Protein AF-X1GFX8-F1 (afdb_monomer)

Secondary structure (DSSP, 8-state):
-HHHHHHHHHHHHHHHHHHHHHHHHHHHHHHHHHHHHHHHHHHHHHHHHHHHHHHHHHHHHHHHHHHHHHHHHHHHHHHHHHHHHHHHHHHHHHHHHHHHHHHHHHHHHHHHHHHHHHHHHHHTT-HHHHHHHHHHHHHSEEEHHHHHHHHTS-HHHHHHHHHHHHHHTSEEEETTEEEE-SPP---------

Sequence (193 aa):
KISLLESTLEEKRKEGDAFTAQFHKLELTIKDTEADKAAAEKEARDRLLELDGLQDRIAEVKSLDDKIHSLGKELKVTKEEIIILEQQKQGFEKATHLMENERDEALEQRDLSDERTKRYIQVLGMENSTKVLLLIDEVGSISFKELGKTLGVPAGQATRWARDLEKVGVLKIKGDNVSSTLKETKVKESKET

InterPro domains:
  IPR036388 Winged helix-like DNA-binding domain superfamily [G3DSA:1.10.10.10] (89-178)
  IPR036390 Winged helix DNA-binding domain superfamily [SSF46785] (116-175)

Structure (mmCIF, N/CA/C/O backbone):
data_AF-X1GFX8-F1
#
_entry.id   AF-X1GFX8-F1
#
loop_
_atom_site.group_PDB
_atom_site.id
_atom_site.type_symbol
_atom_site.label_atom_id
_atom_site.label_alt_id
_atom_site.label_comp_id
_atom_site.label_asym_id
_atom_site.label_entity_id
_atom_site.label_seq_id
_atom_site.pdbx_PDB_ins_code
_atom_site.Cartn_x
_atom_site.Cartn_y
_atom_site.Cartn_z
_atom_site.occupancy
_atom_site.B_iso_or_equiv
_atom_site.auth_seq_id
_atom_si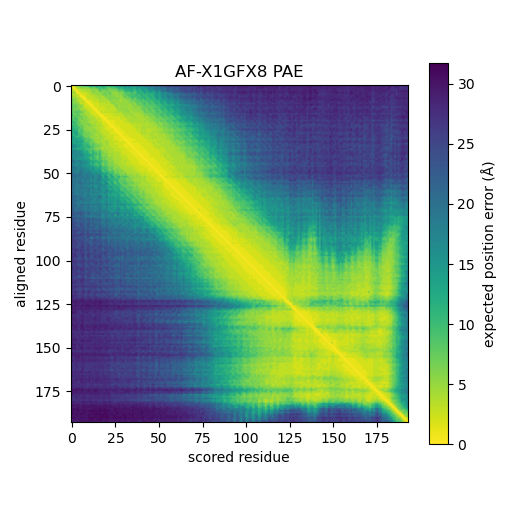te.auth_comp_id
_atom_site.auth_asym_id
_atom_site.auth_atom_id
_atom_site.pdbx_PDB_model_num
ATOM 1 N N . LYS A 1 1 ? -60.829 -7.707 114.323 1.00 57.34 1 LYS A N 1
ATOM 2 C CA . LYS A 1 1 ? -60.490 -8.845 113.426 1.00 57.34 1 LYS A CA 1
ATOM 3 C C . LYS A 1 1 ? -61.096 -8.683 112.031 1.00 57.34 1 LYS A C 1
ATOM 5 O O . LYS A 1 1 ? -60.371 -8.930 111.087 1.00 57.34 1 LYS A O 1
ATOM 10 N N . ILE A 1 2 ? -62.346 -8.224 111.893 1.00 65.50 2 ILE A N 1
ATOM 11 C CA . ILE A 1 2 ? -63.001 -8.004 110.585 1.00 65.50 2 ILE A CA 1
ATOM 12 C C . ILE A 1 2 ? -62.347 -6.858 109.781 1.00 65.50 2 ILE A C 1
ATOM 14 O O . ILE A 1 2 ? -62.002 -7.063 108.628 1.00 65.50 2 ILE A O 1
ATOM 18 N N . SER A 1 3 ? -62.015 -5.726 110.414 1.00 65.06 3 SER A N 1
ATOM 19 C CA . SER A 1 3 ? -61.376 -4.581 109.729 1.00 65.06 3 SER A CA 1
ATOM 20 C C . SER A 1 3 ? -59.982 -4.861 109.137 1.00 65.06 3 SER A C 1
ATOM 22 O O . SER A 1 3 ? -59.611 -4.280 108.127 1.00 65.06 3 SER A O 1
ATOM 24 N N . LEU A 1 4 ? -59.209 -5.768 109.746 1.00 70.06 4 LEU A N 1
ATOM 25 C CA . LEU A 1 4 ? -57.896 -6.215 109.246 1.00 70.06 4 LEU A CA 1
ATOM 26 C C . LEU A 1 4 ? -58.025 -7.154 108.036 1.00 70.06 4 LEU A C 1
ATOM 28 O O . LEU A 1 4 ? -57.145 -7.196 107.181 1.00 70.06 4 LEU A O 1
ATOM 32 N N . LEU A 1 5 ? -59.114 -7.923 107.971 1.00 71.06 5 LEU A N 1
ATOM 33 C CA . LEU A 1 5 ? -59.442 -8.771 106.823 1.00 71.06 5 LEU A CA 1
ATOM 34 C C . LEU A 1 5 ? -59.950 -7.932 105.645 1.00 71.06 5 LEU A C 1
ATOM 36 O O . LEU A 1 5 ? -59.616 -8.224 104.505 1.00 71.06 5 LEU A O 1
ATOM 40 N N . GLU A 1 6 ? -60.706 -6.868 105.914 1.00 72.19 6 GLU A N 1
ATOM 41 C CA . GLU A 1 6 ? -61.150 -5.914 104.891 1.00 72.19 6 GLU A CA 1
ATOM 42 C C . GLU A 1 6 ? -59.983 -5.098 104.324 1.00 72.19 6 GLU A C 1
ATOM 44 O O . GLU A 1 6 ? -59.874 -4.983 103.105 1.00 72.19 6 GLU A O 1
ATOM 49 N N . SER A 1 7 ? -59.053 -4.628 105.165 1.00 75.81 7 SER A N 1
ATOM 50 C CA . SER A 1 7 ? -57.871 -3.896 104.685 1.00 75.81 7 SER A CA 1
ATOM 51 C C . SER A 1 7 ? -56.945 -4.774 103.839 1.00 75.81 7 SER A C 1
ATOM 53 O O . SER A 1 7 ? -56.455 -4.336 102.803 1.00 75.81 7 SER A O 1
ATOM 55 N N . THR A 1 8 ? -56.740 -6.034 104.236 1.00 76.69 8 THR A N 1
ATOM 56 C CA . THR A 1 8 ? -55.925 -6.990 103.464 1.00 76.69 8 THR A CA 1
ATOM 57 C C . THR A 1 8 ? -56.615 -7.433 102.172 1.00 76.69 8 THR A C 1
ATOM 59 O O . THR A 1 8 ? -55.940 -7.653 101.167 1.00 76.69 8 THR A O 1
ATOM 62 N N . LEU A 1 9 ? -57.951 -7.511 102.146 1.00 76.56 9 LEU A N 1
ATOM 63 C CA . LEU A 1 9 ? -58.724 -7.719 100.915 1.00 76.56 9 LEU A CA 1
ATOM 64 C C . LEU A 1 9 ? -58.651 -6.514 99.967 1.00 76.56 9 LEU A C 1
ATOM 66 O O . LEU A 1 9 ? -58.531 -6.705 98.757 1.00 76.56 9 LEU A O 1
ATOM 70 N N . GLU A 1 10 ? -58.704 -5.287 100.486 1.00 79.00 10 GLU A N 1
ATOM 71 C CA . GLU A 1 10 ? -58.536 -4.072 99.683 1.00 79.00 10 GLU A CA 1
ATOM 72 C C . GLU A 1 10 ? -57.114 -3.921 99.138 1.00 79.00 10 GLU A C 1
ATOM 74 O O . GLU A 1 10 ? -56.952 -3.561 97.974 1.00 79.00 10 GLU A O 1
ATOM 79 N N . GLU A 1 11 ? -56.083 -4.235 99.925 1.00 79.38 11 GLU A N 1
ATOM 80 C CA . GLU A 1 11 ? -54.695 -4.266 99.447 1.00 79.38 11 GLU A CA 1
ATOM 81 C C . GLU A 1 11 ? -54.507 -5.315 98.352 1.00 79.38 11 GLU A C 1
ATOM 83 O O . GLU A 1 11 ? -53.966 -5.000 97.296 1.00 79.38 11 GLU A O 1
ATOM 88 N N . LYS A 1 12 ? -55.042 -6.529 98.533 1.00 80.00 12 LYS A N 1
ATOM 89 C CA . LYS A 1 12 ? -55.001 -7.582 97.506 1.00 80.00 12 LYS A CA 1
ATOM 90 C C . LYS A 1 12 ? -55.736 -7.195 96.225 1.00 80.00 12 LYS A C 1
ATOM 92 O O . LYS A 1 12 ? -55.281 -7.547 95.138 1.00 80.00 12 LYS A O 1
ATOM 97 N N . ARG A 1 13 ? -56.854 -6.467 96.330 1.00 79.06 13 ARG A N 1
ATOM 98 C CA . ARG A 1 13 ? -57.561 -5.919 95.161 1.00 79.06 13 ARG A CA 1
ATOM 99 C C . ARG A 1 13 ? -56.730 -4.859 94.445 1.00 79.06 13 ARG A C 1
ATOM 101 O O . ARG A 1 13 ? -56.558 -4.969 93.240 1.00 79.06 13 ARG A O 1
ATOM 108 N N . LYS A 1 14 ? -56.139 -3.908 95.174 1.00 83.75 14 LYS A N 1
ATOM 109 C CA . LYS A 1 14 ? -55.252 -2.884 94.593 1.00 83.75 14 LYS A CA 1
ATOM 110 C C . LYS A 1 14 ? -53.997 -3.490 93.958 1.00 83.75 14 LYS A C 1
ATOM 112 O O . LYS A 1 14 ? -53.581 -3.031 92.900 1.00 83.75 14 LYS A O 1
ATOM 117 N N . GLU A 1 15 ? -53.417 -4.528 94.564 1.00 81.81 15 GLU A N 1
ATOM 118 C CA . GLU A 1 15 ? -52.325 -5.312 93.970 1.00 81.81 15 GLU A CA 1
ATOM 119 C C . GLU A 1 15 ? -52.779 -5.987 92.668 1.00 81.81 15 GLU A C 1
ATOM 121 O O . GLU A 1 15 ? -52.091 -5.881 91.656 1.00 81.81 15 GLU A O 1
ATOM 126 N N . GLY A 1 16 ? -53.947 -6.639 92.663 1.00 80.19 16 GLY A N 1
ATOM 127 C CA . GLY A 1 16 ? -54.518 -7.277 91.472 1.00 80.19 16 GLY A CA 1
ATOM 128 C C . GLY A 1 16 ? 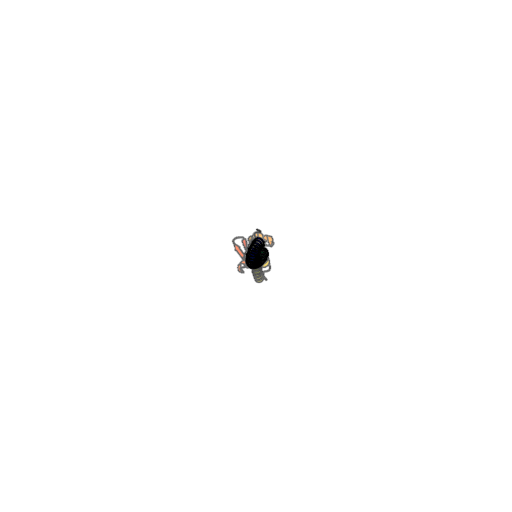-54.805 -6.294 90.333 1.00 80.19 16 GLY A C 1
ATOM 129 O O . GLY A 1 16 ? -54.456 -6.567 89.185 1.00 80.19 16 GLY A O 1
ATOM 130 N N . ASP A 1 17 ? -55.368 -5.128 90.651 1.00 81.38 17 ASP A N 1
ATOM 131 C CA . ASP A 1 17 ? -55.634 -4.050 89.691 1.00 81.38 17 ASP A CA 1
ATOM 132 C C . ASP A 1 17 ? -54.329 -3.430 89.152 1.00 81.38 17 ASP A C 1
ATOM 134 O O . ASP A 1 17 ? -54.224 -3.088 87.974 1.00 81.38 17 ASP A O 1
ATOM 138 N N . ALA A 1 18 ? -53.285 -3.334 89.983 1.00 84.25 18 ALA A N 1
ATOM 139 C CA . ALA A 1 18 ? -51.962 -2.895 89.542 1.00 84.25 18 ALA A CA 1
ATOM 140 C C . ALA A 1 18 ? -51.284 -3.930 88.628 1.00 84.25 18 ALA A C 1
ATOM 142 O O . ALA A 1 18 ? -50.662 -3.553 87.633 1.00 84.25 18 ALA A O 1
ATOM 143 N N . PHE A 1 19 ? -51.425 -5.227 88.926 1.00 83.81 19 PHE A N 1
ATOM 144 C CA . PHE A 1 19 ? -50.903 -6.304 88.084 1.00 83.81 19 PHE A CA 1
ATOM 145 C C . PHE A 1 19 ? -51.606 -6.370 86.728 1.00 83.81 19 PHE A C 1
ATOM 147 O O . PHE A 1 19 ? -50.930 -6.503 85.711 1.00 83.81 19 PHE A O 1
ATOM 154 N N . THR A 1 20 ? -52.932 -6.230 86.679 1.00 86.00 20 THR A N 1
ATOM 155 C CA . THR A 1 20 ? -53.672 -6.202 85.406 1.00 86.00 20 THR A CA 1
ATOM 156 C C . THR A 1 20 ? -53.313 -4.971 84.573 1.00 86.00 20 THR A C 1
ATOM 158 O O . THR A 1 20 ? -53.092 -5.095 83.369 1.00 86.00 20 THR A O 1
ATOM 161 N N . ALA A 1 21 ? -53.140 -3.803 85.201 1.00 84.88 21 ALA A N 1
ATOM 162 C CA . ALA A 1 21 ? -52.664 -2.601 84.517 1.00 84.88 21 ALA A CA 1
ATOM 163 C C . ALA A 1 21 ? -51.232 -2.756 83.967 1.00 84.88 21 ALA A C 1
ATOM 165 O O . ALA A 1 21 ? -50.953 -2.344 82.840 1.00 84.88 21 ALA A O 1
ATOM 166 N N . GLN A 1 22 ? -50.321 -3.375 84.728 1.00 88.56 22 GLN A N 1
ATOM 167 C CA . GLN A 1 22 ? -48.972 -3.693 84.247 1.00 88.56 22 GLN A CA 1
ATOM 168 C C . GLN A 1 22 ? -48.996 -4.712 83.105 1.00 88.56 22 GLN A C 1
ATOM 170 O O . GLN A 1 22 ? -48.250 -4.550 82.142 1.00 88.56 22 GLN A O 1
ATOM 175 N N . PHE A 1 23 ? -49.871 -5.717 83.178 1.00 88.75 23 PHE A N 1
ATOM 176 C CA . PHE A 1 23 ? -50.025 -6.726 82.134 1.00 88.75 23 PHE A CA 1
ATOM 177 C C . PHE A 1 23 ? -50.510 -6.102 80.822 1.00 88.75 23 PHE A C 1
ATOM 179 O O . PH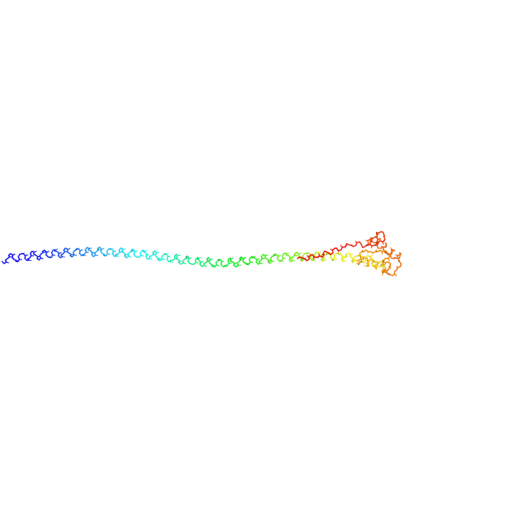E A 1 23 ? -49.893 -6.314 79.783 1.00 88.75 23 PHE A O 1
ATOM 186 N N . HIS A 1 24 ? -51.528 -5.239 80.869 1.00 88.12 24 HIS A N 1
ATOM 187 C CA . HIS A 1 24 ? -51.978 -4.501 79.686 1.00 88.12 24 HIS A CA 1
ATOM 188 C C . HIS A 1 24 ? -50.918 -3.551 79.132 1.00 88.12 24 HIS A C 1
ATOM 190 O O . HIS A 1 24 ? -50.785 -3.411 77.916 1.00 88.12 24 HIS A O 1
ATOM 196 N N . LYS A 1 25 ? -50.132 -2.907 80.001 1.00 90.38 25 LYS A N 1
ATOM 197 C CA . LYS A 1 25 ? -49.023 -2.058 79.558 1.00 90.38 25 LYS A CA 1
ATOM 198 C C . LYS A 1 25 ? -47.949 -2.879 78.842 1.00 90.38 25 LYS A C 1
ATOM 200 O O . LYS A 1 25 ? -47.450 -2.439 77.813 1.00 90.38 25 LYS A O 1
ATOM 205 N N . LEU A 1 26 ? -47.633 -4.067 79.358 1.00 89.75 26 LEU A N 1
ATOM 206 C CA . LEU A 1 26 ? -46.704 -4.999 78.724 1.00 89.75 26 LEU A CA 1
ATOM 207 C C . LEU A 1 26 ? -47.247 -5.515 77.385 1.00 89.75 26 LEU A C 1
ATOM 209 O O . LEU A 1 26 ? -46.509 -5.506 76.405 1.00 89.75 26 LEU A O 1
ATOM 213 N N . GLU A 1 27 ? -48.529 -5.877 77.299 1.00 89.81 27 GLU A N 1
ATOM 214 C CA . GLU A 1 27 ? -49.169 -6.270 76.034 1.00 89.81 27 GLU A CA 1
ATOM 215 C C . GLU A 1 27 ? -49.102 -5.167 74.974 1.00 89.81 27 GLU A C 1
ATOM 217 O O . GLU A 1 27 ? -48.812 -5.454 73.814 1.00 89.81 27 GLU A O 1
ATOM 222 N N . LEU A 1 28 ? -49.345 -3.909 75.358 1.00 90.62 28 LEU A N 1
ATOM 223 C CA . LEU A 1 28 ? -49.213 -2.769 74.450 1.00 90.62 28 LEU A CA 1
ATOM 224 C C . LEU A 1 28 ? -47.768 -2.601 73.982 1.00 90.62 28 LEU A C 1
ATOM 226 O O . LEU A 1 28 ? -47.532 -2.521 72.783 1.00 90.62 28 LEU A O 1
ATOM 230 N N . THR A 1 29 ? -46.797 -2.651 74.897 1.00 92.00 29 THR A N 1
ATOM 231 C CA . THR A 1 29 ? -45.383 -2.544 74.511 1.00 92.00 29 THR A CA 1
ATOM 232 C C . THR A 1 29 ? -44.929 -3.697 73.623 1.00 92.00 29 THR A C 1
ATOM 234 O O . THR A 1 29 ? -44.149 -3.474 72.708 1.00 92.00 29 THR A O 1
ATOM 237 N N . ILE A 1 30 ? -45.435 -4.916 73.841 1.00 91.50 30 ILE A N 1
ATOM 238 C CA . ILE A 1 30 ? -45.126 -6.062 72.981 1.00 91.50 30 ILE A CA 1
ATOM 239 C C . ILE A 1 30 ? -45.670 -5.805 71.576 1.00 91.50 30 ILE A C 1
ATOM 241 O O . ILE A 1 30 ? -44.916 -5.924 70.614 1.00 91.50 30 ILE A O 1
ATOM 245 N N . LYS A 1 31 ? -46.928 -5.365 71.451 1.00 92.25 31 LYS A N 1
ATOM 246 C CA . LYS A 1 31 ? -47.528 -5.030 70.150 1.00 92.25 31 LYS A CA 1
ATOM 247 C C . LYS A 1 31 ? -46.776 -3.919 69.423 1.00 92.25 31 LYS A C 1
ATOM 249 O O . LYS A 1 31 ? -46.534 -4.050 68.226 1.00 92.25 31 LYS A O 1
ATOM 254 N N . ASP A 1 32 ? -46.376 -2.870 70.136 1.00 92.75 32 ASP A N 1
ATOM 255 C CA . ASP A 1 32 ? -45.592 -1.776 69.559 1.00 92.75 32 ASP A CA 1
ATOM 256 C C . ASP A 1 32 ? -44.223 -2.288 69.080 1.00 92.75 32 ASP A C 1
ATOM 258 O O . ASP A 1 32 ? -43.832 -2.040 67.943 1.00 92.75 32 ASP A O 1
ATOM 262 N N . THR A 1 33 ? -43.532 -3.111 69.879 1.00 91.31 33 THR A N 1
ATOM 263 C CA . THR A 1 33 ? -42.238 -3.690 69.472 1.00 91.31 33 THR A CA 1
ATOM 264 C C . THR A 1 33 ? -42.347 -4.684 68.315 1.00 91.31 33 THR A C 1
ATOM 266 O O . THR A 1 33 ? -41.433 -4.770 67.496 1.00 91.31 33 THR A O 1
ATOM 269 N N . GLU A 1 34 ? -43.447 -5.433 68.210 1.00 92.81 34 GLU A N 1
ATOM 270 C CA . GLU A 1 34 ? -43.712 -6.309 67.066 1.00 92.81 34 GLU A CA 1
ATOM 271 C C . GLU A 1 34 ? -43.955 -5.495 65.792 1.00 92.81 34 GLU A C 1
ATOM 273 O O . GLU A 1 34 ? -43.441 -5.854 64.729 1.00 92.81 34 GLU A O 1
ATOM 278 N N . ALA A 1 35 ? -44.683 -4.379 65.898 1.00 91.38 35 ALA A N 1
ATOM 279 C CA . ALA A 1 35 ? -44.898 -3.458 64.789 1.00 91.38 35 ALA A CA 1
ATOM 280 C C . ALA A 1 35 ? -43.586 -2.793 64.340 1.00 91.38 35 ALA A C 1
ATOM 282 O O . ALA A 1 35 ? -43.284 -2.788 63.144 1.00 91.38 35 ALA A O 1
ATOM 283 N N . ASP A 1 36 ? -42.768 -2.319 65.283 1.00 92.19 36 ASP A N 1
ATOM 284 C CA . ASP A 1 36 ? -41.456 -1.726 65.003 1.00 92.19 36 ASP A CA 1
ATOM 285 C C . ASP A 1 36 ? -40.501 -2.743 64.370 1.00 92.19 36 ASP A C 1
ATOM 287 O O . ASP A 1 36 ? -39.805 -2.437 63.399 1.00 92.19 36 ASP A O 1
ATOM 291 N N . LYS A 1 37 ? -40.502 -3.989 64.860 1.00 92.75 37 LYS A N 1
ATOM 292 C CA . LYS A 1 37 ? -39.719 -5.077 64.268 1.00 92.75 37 LYS A CA 1
ATOM 293 C C . LYS A 1 37 ? -40.165 -5.365 62.835 1.00 92.75 37 LYS A C 1
ATOM 295 O O . LYS A 1 37 ? -39.317 -5.501 61.958 1.00 92.75 37 LYS A O 1
ATOM 300 N N . ALA A 1 38 ? -41.471 -5.439 62.580 1.00 92.69 38 ALA A N 1
ATOM 301 C CA . ALA A 1 38 ? -41.994 -5.668 61.235 1.00 92.69 38 ALA A CA 1
ATOM 302 C C . ALA A 1 38 ? -41.636 -4.518 60.275 1.00 92.69 38 ALA A C 1
ATOM 304 O O . ALA A 1 38 ? -41.283 -4.766 59.119 1.00 92.69 38 ALA A O 1
ATOM 305 N N . ALA A 1 39 ? -41.678 -3.269 60.751 1.00 92.31 39 ALA A N 1
ATOM 306 C CA . ALA A 1 39 ? -41.252 -2.103 59.981 1.00 92.31 39 ALA A CA 1
ATOM 307 C C . ALA A 1 39 ? -39.747 -2.149 59.663 1.00 92.31 39 ALA A C 1
ATOM 309 O O . ALA A 1 39 ? -39.364 -1.971 58.506 1.00 92.31 39 ALA A O 1
ATOM 310 N N . ALA A 1 40 ? -38.909 -2.473 60.651 1.00 90.94 40 A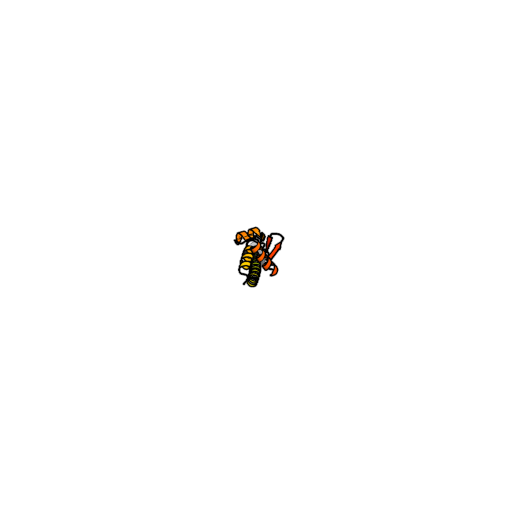LA A N 1
ATOM 311 C CA . ALA A 1 40 ? -37.464 -2.607 60.474 1.00 90.94 40 ALA A CA 1
ATOM 312 C C . ALA A 1 40 ? -37.089 -3.765 59.532 1.00 90.94 40 ALA A C 1
ATOM 314 O O . ALA A 1 40 ? -36.201 -3.620 58.693 1.00 90.94 40 ALA A O 1
ATOM 315 N N . GLU A 1 41 ? -37.780 -4.908 59.617 1.00 93.25 41 GLU A N 1
ATOM 316 C CA . GLU A 1 41 ? -37.582 -6.032 58.693 1.00 93.25 41 GLU A CA 1
ATOM 317 C C . GLU A 1 41 ? -37.972 -5.667 57.258 1.00 93.25 41 GLU A C 1
ATOM 319 O O . GLU A 1 41 ? -37.296 -6.078 56.313 1.00 93.25 41 GLU A O 1
ATOM 324 N N . LYS A 1 42 ? -39.041 -4.882 57.079 1.00 94.50 42 LYS A N 1
ATOM 325 C CA . LYS A 1 42 ? -39.443 -4.390 55.761 1.00 94.50 42 LYS A CA 1
ATOM 326 C C . LYS A 1 42 ? -38.391 -3.443 55.181 1.00 94.50 42 LYS A C 1
ATOM 328 O O . LYS A 1 42 ? -37.955 -3.653 54.056 1.00 94.50 42 LYS A O 1
ATOM 333 N N . GLU A 1 43 ? -37.926 -2.473 55.962 1.00 92.94 43 GLU A N 1
ATOM 334 C CA . GLU A 1 43 ? -36.893 -1.532 55.519 1.00 92.94 43 GLU A CA 1
ATOM 335 C C . GLU A 1 43 ? -35.569 -2.242 55.192 1.00 92.94 43 GLU A C 1
ATOM 337 O O . GLU A 1 43 ? -34.922 -1.935 54.190 1.00 92.94 43 GLU A O 1
ATOM 342 N N . ALA A 1 44 ? -35.178 -3.242 55.988 1.00 91.56 44 ALA A N 1
ATOM 343 C CA . ALA A 1 44 ? -33.994 -4.050 55.711 1.00 91.56 44 ALA A CA 1
ATOM 344 C C . ALA A 1 44 ? -34.119 -4.840 54.397 1.00 91.56 44 ALA A C 1
ATOM 346 O O . ALA A 1 44 ? -33.145 -4.937 53.649 1.00 91.56 44 ALA A O 1
ATOM 347 N N . ARG A 1 45 ? -35.307 -5.381 54.092 1.00 93.25 45 ARG A N 1
ATOM 348 C CA . ARG A 1 45 ? -35.575 -6.063 52.814 1.00 93.25 45 ARG A CA 1
ATOM 349 C C . ARG A 1 45 ? -35.523 -5.104 51.631 1.00 93.25 45 ARG A C 1
ATOM 351 O O . ARG A 1 45 ? -34.907 -5.442 50.627 1.00 93.25 45 ARG A O 1
ATOM 358 N N . ASP A 1 46 ? -36.119 -3.924 51.760 1.00 92.38 46 ASP A N 1
ATOM 359 C CA . ASP A 1 46 ? -36.120 -2.922 50.691 1.00 92.38 46 ASP A CA 1
ATOM 360 C C . ASP A 1 46 ? -34.681 -2.462 50.379 1.00 92.38 46 ASP A C 1
ATOM 362 O O . ASP A 1 46 ? -34.270 -2.451 49.220 1.00 92.38 46 ASP A O 1
ATOM 366 N N . ARG A 1 47 ? -33.858 -2.216 51.410 1.00 91.31 47 ARG A N 1
ATOM 367 C CA . ARG A 1 47 ? -32.428 -1.893 51.237 1.00 91.31 47 ARG A CA 1
ATOM 368 C C . ARG A 1 47 ? -31.616 -3.036 50.623 1.00 91.31 47 ARG A C 1
ATOM 370 O O . ARG A 1 47 ? -30.689 -2.772 49.861 1.00 91.31 47 ARG A O 1
ATOM 377 N N . LEU A 1 48 ? -31.927 -4.293 50.947 1.00 93.19 48 LEU A N 1
ATOM 378 C CA . LEU A 1 48 ? -31.269 -5.451 50.326 1.00 93.19 48 LEU A CA 1
ATOM 379 C C . LEU A 1 48 ? -31.563 -5.521 48.824 1.00 93.19 48 LEU A C 1
ATOM 381 O O . LEU A 1 48 ? -30.641 -5.721 48.041 1.00 93.19 48 LEU A O 1
ATOM 385 N N . LEU A 1 49 ? -32.810 -5.275 48.418 1.00 92.19 49 LEU A N 1
ATOM 386 C CA . LEU A 1 49 ? -33.186 -5.236 47.003 1.00 92.19 49 LEU A CA 1
ATOM 387 C C . LEU A 1 49 ? -32.476 -4.106 46.245 1.00 92.19 49 LEU A C 1
ATOM 389 O O . LEU A 1 49 ? -32.046 -4.295 45.107 1.00 92.19 49 LEU A O 1
ATOM 393 N N . GLU A 1 50 ? -32.321 -2.937 46.868 1.00 91.69 50 GLU A N 1
ATOM 394 C CA . GLU A 1 50 ? -31.551 -1.838 46.279 1.00 91.69 50 GLU A CA 1
ATOM 395 C C . GLU A 1 50 ? -30.065 -2.190 46.123 1.00 91.69 50 GLU A C 1
ATOM 397 O O . GLU A 1 50 ? -29.465 -1.879 45.091 1.00 91.69 50 GLU A O 1
ATOM 402 N N . LEU A 1 51 ? -29.472 -2.856 47.119 1.00 92.19 51 LEU A N 1
ATOM 403 C CA . LEU A 1 51 ? -28.081 -3.308 47.060 1.00 92.19 51 LEU A CA 1
ATOM 404 C C . LEU A 1 51 ? -27.859 -4.348 45.959 1.00 92.19 51 LEU A C 1
ATOM 406 O O . LEU A 1 51 ? -26.880 -4.223 45.222 1.00 92.19 51 LEU A O 1
ATOM 410 N N . ASP A 1 52 ? -28.775 -5.303 45.792 1.00 90.69 52 ASP A N 1
ATOM 411 C CA . ASP A 1 52 ? -28.714 -6.284 44.703 1.00 90.69 52 ASP A CA 1
ATOM 412 C C . ASP A 1 52 ? -28.768 -5.583 43.333 1.00 90.69 52 ASP A C 1
ATOM 414 O O . ASP A 1 52 ? -27.923 -5.823 42.468 1.00 90.69 52 ASP A O 1
ATOM 418 N N . GLY A 1 53 ? -29.674 -4.612 43.158 1.00 90.62 53 GLY A N 1
ATOM 419 C CA . GLY A 1 53 ? -29.755 -3.829 41.919 1.00 90.62 53 GLY A CA 1
ATOM 420 C C . GLY A 1 53 ? -28.505 -2.980 41.637 1.00 90.62 53 GLY A C 1
ATOM 421 O O . GLY A 1 53 ? -28.120 -2.780 40.480 1.00 90.62 53 GLY A O 1
ATOM 422 N N . LEU A 1 54 ? -27.834 -2.483 42.680 1.00 92.56 54 LEU A N 1
ATOM 423 C CA . LEU A 1 54 ? -26.545 -1.799 42.540 1.00 92.56 54 LEU A CA 1
ATOM 424 C C . LEU A 1 54 ? -25.419 -2.771 42.175 1.00 92.56 54 LEU A C 1
ATOM 426 O O . LEU A 1 54 ? -24.545 -2.416 41.383 1.00 92.56 54 LEU A O 1
ATOM 430 N N . GLN A 1 55 ? -25.438 -3.989 42.712 1.00 90.94 55 GLN A N 1
ATOM 431 C CA . GLN A 1 55 ? -24.448 -5.014 42.407 1.00 90.94 55 GLN A CA 1
ATOM 432 C C . GLN A 1 55 ? -24.522 -5.455 40.939 1.00 90.94 55 GLN A C 1
ATOM 434 O O . GLN A 1 55 ? -23.478 -5.569 40.289 1.00 90.94 55 GLN A O 1
ATOM 439 N N . ASP A 1 56 ? -25.729 -5.589 40.386 1.00 92.06 56 ASP A N 1
ATOM 440 C CA . ASP A 1 56 ? -25.938 -5.871 38.961 1.00 92.06 56 ASP A CA 1
ATOM 441 C C . ASP A 1 56 ? -25.377 -4.754 38.071 1.00 92.06 56 ASP A C 1
ATOM 443 O O . ASP A 1 56 ? -24.647 -5.015 37.110 1.00 92.06 56 ASP A O 1
ATOM 447 N N . ARG A 1 57 ? -25.618 -3.487 38.433 1.00 91.19 57 ARG A N 1
ATOM 448 C CA . ARG A 1 57 ? -25.033 -2.334 37.725 1.00 91.19 57 ARG A CA 1
ATOM 449 C C . ARG A 1 57 ? -23.509 -2.322 37.787 1.00 91.19 57 ARG A C 1
ATOM 451 O O . ARG A 1 57 ? -22.858 -1.994 36.799 1.00 91.19 57 ARG A O 1
ATOM 458 N N . ILE A 1 58 ? -22.917 -2.682 38.926 1.00 91.44 58 ILE A N 1
ATOM 459 C CA . ILE A 1 58 ? -21.457 -2.789 39.057 1.00 91.44 58 ILE A CA 1
ATOM 460 C C . ILE A 1 58 ? -20.914 -3.890 38.138 1.00 91.44 58 ILE A C 1
ATOM 462 O O . ILE A 1 58 ? -19.865 -3.702 37.517 1.00 91.44 58 ILE A O 1
ATOM 466 N N . ALA A 1 59 ? -21.607 -5.026 38.031 1.00 92.62 59 ALA A N 1
ATOM 467 C CA . ALA A 1 59 ? -21.224 -6.099 37.119 1.00 92.62 59 ALA A CA 1
ATOM 468 C C . ALA A 1 59 ? -21.301 -5.649 35.651 1.00 92.62 59 ALA A C 1
ATOM 470 O O . ALA A 1 59 ? -20.369 -5.895 34.881 1.00 92.62 59 ALA A O 1
ATOM 471 N N . GLU A 1 60 ? -22.356 -4.922 35.279 1.00 92.69 60 GLU A N 1
ATOM 472 C CA . GLU A 1 60 ? -22.509 -4.357 33.939 1.00 92.69 60 GLU A CA 1
ATOM 473 C C . GLU A 1 60 ? -21.378 -3.372 33.609 1.00 92.69 60 GLU A C 1
ATOM 475 O O . GLU A 1 60 ? -20.726 -3.514 32.572 1.00 92.69 60 GLU A O 1
ATOM 480 N N . VAL A 1 61 ? -21.067 -2.439 34.515 1.00 94.12 61 VAL A N 1
ATOM 481 C CA . VAL A 1 61 ? -19.975 -1.467 34.335 1.00 94.12 61 VAL A CA 1
ATOM 482 C C . VAL A 1 61 ? -18.628 -2.165 34.159 1.00 94.12 61 VAL A C 1
ATOM 484 O O . VAL A 1 61 ? -17.879 -1.799 33.258 1.00 94.12 61 VAL A O 1
ATOM 487 N N . LYS A 1 62 ? -18.329 -3.203 34.950 1.00 93.38 62 LYS A N 1
ATOM 488 C CA . LYS A 1 62 ? -17.096 -3.989 34.773 1.00 93.38 62 LYS A CA 1
ATOM 489 C C . LYS A 1 62 ? -17.040 -4.660 33.402 1.00 93.38 62 LYS A C 1
ATOM 491 O O . LYS A 1 62 ? -16.015 -4.600 32.735 1.00 93.38 62 LYS A O 1
ATOM 496 N N . SER A 1 63 ? -18.155 -5.231 32.947 1.00 94.25 63 SER A N 1
ATOM 497 C CA . SER A 1 63 ? -18.219 -5.857 31.621 1.00 94.25 63 SER A CA 1
ATOM 498 C C . SER A 1 63 ? -18.007 -4.852 30.480 1.00 94.25 63 SER A C 1
ATOM 500 O O . SER A 1 63 ? -17.418 -5.183 29.450 1.00 94.25 63 SER A O 1
ATOM 502 N N . LEU A 1 64 ? -18.484 -3.615 30.654 1.00 93.62 64 LEU A N 1
ATOM 503 C CA . LEU A 1 64 ? -18.281 -2.526 29.705 1.00 93.62 64 LEU A CA 1
ATOM 504 C C . LEU A 1 64 ? -16.831 -2.039 29.719 1.00 93.62 64 LEU A C 1
ATOM 506 O O . LEU A 1 64 ? -16.278 -1.791 28.651 1.00 93.62 64 LEU A O 1
ATOM 510 N N . ASP A 1 65 ? -16.203 -1.954 30.890 1.00 92.62 65 ASP A N 1
ATOM 511 C CA . ASP A 1 65 ? -14.796 -1.570 31.026 1.00 92.62 65 ASP A CA 1
ATOM 512 C C . ASP A 1 65 ? -13.863 -2.589 30.345 1.00 92.62 65 ASP A C 1
ATOM 514 O O . ASP A 1 65 ? -13.005 -2.220 29.539 1.00 92.62 65 ASP A O 1
ATOM 518 N N . ASP A 1 66 ? -14.128 -3.887 30.526 1.00 93.44 66 ASP A N 1
ATOM 519 C CA . ASP A 1 66 ? -13.410 -4.964 29.830 1.00 93.44 66 ASP A CA 1
ATOM 520 C C . ASP A 1 66 ? -13.580 -4.883 28.298 1.00 93.44 66 ASP A C 1
ATOM 522 O O . ASP A 1 66 ? -12.631 -5.092 27.526 1.00 93.44 66 ASP A O 1
ATOM 526 N N . LYS A 1 67 ? -14.782 -4.525 27.823 1.00 93.81 67 LYS A N 1
ATOM 527 C CA . LYS A 1 67 ? -15.039 -4.267 26.395 1.00 93.81 67 LYS A CA 1
ATOM 528 C C . LYS A 1 67 ? -14.281 -3.044 25.886 1.00 93.81 67 LYS A C 1
ATOM 530 O O . LYS A 1 67 ? -13.715 -3.086 24.799 1.00 93.81 67 LYS A O 1
ATOM 535 N N . ILE A 1 68 ? -14.226 -1.965 26.660 1.00 94.56 68 ILE A N 1
ATOM 536 C CA . ILE A 1 68 ? -13.462 -0.767 26.295 1.00 94.56 68 ILE A CA 1
ATOM 537 C C . ILE A 1 68 ? -11.970 -1.102 26.203 1.00 94.56 68 ILE A C 1
ATOM 539 O O . ILE A 1 68 ? -11.302 -0.686 25.257 1.00 94.56 68 ILE A O 1
ATOM 543 N N . HIS A 1 69 ? -11.440 -1.890 27.139 1.00 92.50 69 HIS A N 1
ATOM 544 C CA . HIS A 1 69 ? -10.045 -2.322 27.115 1.00 92.50 69 HIS A CA 1
ATOM 545 C C . HIS A 1 69 ? -9.712 -3.244 25.938 1.00 92.50 69 HIS A C 1
ATOM 547 O O . HIS A 1 69 ? -8.650 -3.089 25.330 1.00 92.50 69 HIS A O 1
ATOM 553 N N . SER A 1 70 ? -10.592 -4.185 25.589 1.00 93.25 70 SER A N 1
ATOM 554 C CA . SER A 1 70 ? -10.403 -5.030 24.401 1.00 93.25 70 SER A CA 1
ATOM 555 C C . SER A 1 70 ? -10.452 -4.212 23.110 1.00 93.25 70 SER A C 1
ATOM 557 O O . SER A 1 70 ? -9.501 -4.271 22.331 1.00 93.25 70 SER A O 1
ATOM 559 N N . LEU A 1 71 ? -11.458 -3.349 22.943 1.00 93.25 71 LEU A N 1
ATOM 560 C CA . LEU A 1 71 ? -11.548 -2.435 21.800 1.00 93.25 71 LEU A CA 1
ATOM 561 C C . LEU A 1 71 ? -10.336 -1.498 21.710 1.00 93.25 71 LEU A C 1
ATOM 563 O O . LEU A 1 71 ? -9.817 -1.256 20.625 1.00 93.25 71 LEU A O 1
ATOM 567 N N . GLY A 1 72 ? -9.835 -0.998 22.842 1.00 92.62 72 GLY A N 1
ATOM 568 C CA . GLY A 1 72 ? -8.632 -0.168 22.884 1.00 92.62 72 GLY A CA 1
ATOM 569 C C . GLY A 1 72 ? -7.379 -0.900 22.388 1.00 92.62 72 GLY A C 1
ATOM 570 O O . GLY A 1 72 ? -6.548 -0.298 21.704 1.00 92.62 72 GLY A O 1
ATOM 571 N N . LYS A 1 73 ? -7.253 -2.201 22.686 1.00 92.44 73 LYS A N 1
ATOM 572 C CA . LYS A 1 73 ? -6.162 -3.045 22.170 1.00 92.44 73 LYS A CA 1
ATOM 573 C C . LYS A 1 73 ? -6.300 -3.276 20.669 1.00 92.44 73 LYS A C 1
ATOM 575 O O . LYS A 1 73 ? -5.318 -3.089 19.957 1.00 92.44 73 LYS A O 1
ATOM 580 N N . GLU A 1 74 ? -7.494 -3.624 20.194 1.00 91.94 74 GLU A N 1
ATOM 581 C CA . GLU A 1 74 ? -7.761 -3.826 18.764 1.00 91.94 74 GLU A CA 1
ATOM 582 C C . GLU A 1 74 ? -7.453 -2.561 17.961 1.00 91.94 74 GLU A C 1
ATOM 584 O O . GLU A 1 74 ? -6.669 -2.607 17.021 1.00 91.94 74 GLU A O 1
ATOM 589 N N . LEU A 1 75 ? -7.953 -1.404 18.403 1.00 92.06 75 LEU A N 1
ATOM 590 C CA . LEU A 1 75 ? -7.750 -0.119 17.730 1.00 92.06 75 LEU A CA 1
ATOM 591 C C . LEU A 1 75 ? -6.261 0.254 17.644 1.00 92.06 75 LEU A C 1
ATOM 593 O O . LEU A 1 75 ? -5.822 0.853 16.660 1.00 92.06 75 LEU A O 1
ATOM 597 N N . LYS A 1 76 ? -5.461 -0.113 18.652 1.00 91.88 76 LYS A N 1
ATOM 598 C CA . LYS A 1 76 ? -4.007 0.076 18.608 1.00 91.88 76 LYS A CA 1
ATOM 599 C C . LYS A 1 76 ? -3.363 -0.787 17.518 1.00 91.88 76 LYS A C 1
ATOM 601 O O . LYS A 1 76 ? -2.587 -0.253 16.732 1.00 91.88 76 LYS A O 1
ATOM 606 N N . VAL A 1 77 ? -3.724 -2.068 17.442 1.00 91.19 77 VAL A N 1
ATOM 607 C CA . VAL A 1 77 ? -3.224 -2.989 16.407 1.00 91.19 77 VAL A CA 1
ATOM 608 C C . VAL A 1 77 ? -3.623 -2.498 15.015 1.00 91.19 77 VAL A C 1
ATOM 610 O O . VAL A 1 77 ? -2.762 -2.342 14.154 1.00 91.19 77 VAL A O 1
ATOM 613 N N . THR A 1 78 ? -4.891 -2.131 14.806 1.00 89.88 78 THR A N 1
ATOM 614 C CA . THR A 1 78 ? -5.361 -1.651 13.496 1.00 89.88 78 THR A CA 1
ATOM 615 C C . THR A 1 78 ? -4.655 -0.363 13.065 1.00 89.88 78 THR A C 1
ATOM 617 O O . THR A 1 78 ? -4.370 -0.169 11.886 1.00 89.88 78 THR A O 1
ATOM 620 N N . LYS A 1 79 ? -4.334 0.539 14.004 1.00 90.69 79 LYS A N 1
ATOM 621 C CA . LYS A 1 79 ? -3.558 1.753 13.697 1.00 90.69 79 LYS A CA 1
ATOM 622 C C . LYS A 1 79 ? -2.142 1.436 13.225 1.00 90.69 79 LYS A C 1
ATOM 624 O O . LYS A 1 79 ? -1.656 2.098 12.311 1.00 90.69 79 LYS A O 1
ATOM 629 N N . GLU A 1 80 ? -1.488 0.457 13.841 1.00 89.19 80 GLU A N 1
ATOM 630 C CA . GLU A 1 80 ? -0.155 0.012 13.429 1.00 89.19 80 GLU A CA 1
ATOM 631 C C . GLU A 1 80 ? -0.207 -0.650 12.038 1.00 89.19 80 GLU A C 1
ATOM 633 O O . GLU A 1 80 ? 0.616 -0.332 11.179 1.00 89.19 80 GLU A O 1
ATOM 638 N N . GLU A 1 81 ? -1.229 -1.467 11.761 1.00 91.19 81 GLU A N 1
ATOM 639 C CA . GLU A 1 81 ? -1.453 -2.087 10.444 1.00 91.19 81 GLU A CA 1
ATOM 640 C C . GLU A 1 81 ? -1.682 -1.058 9.326 1.00 91.19 81 GLU A C 1
ATOM 642 O O . GLU A 1 81 ? -1.105 -1.187 8.246 1.00 91.19 81 GLU A O 1
ATOM 647 N N . ILE A 1 82 ? -2.467 -0.004 9.580 1.00 90.44 82 ILE A 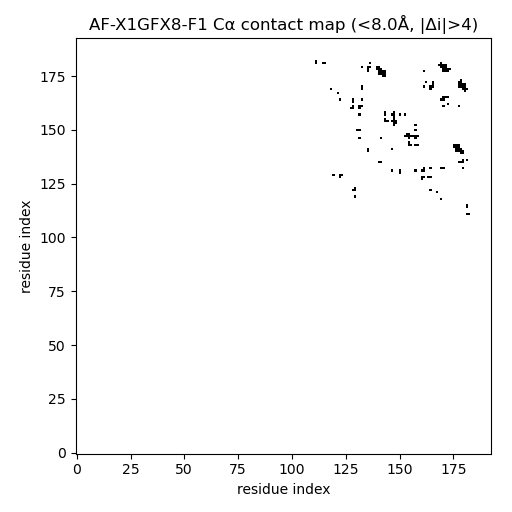N 1
ATOM 648 C CA . ILE A 1 82 ? -2.707 1.073 8.602 1.00 90.44 82 ILE A CA 1
ATOM 649 C C . ILE A 1 82 ? -1.393 1.747 8.190 1.00 90.44 82 ILE A C 1
ATOM 651 O O . ILE A 1 82 ? -1.188 2.024 7.009 1.00 90.44 82 ILE A O 1
ATOM 655 N N . ILE A 1 83 ? -0.486 1.992 9.141 1.00 89.75 83 ILE A N 1
ATOM 656 C CA . ILE A 1 83 ? 0.812 2.617 8.848 1.00 89.75 83 ILE A CA 1
ATOM 657 C C . ILE A 1 83 ? 1.655 1.708 7.947 1.00 89.75 83 ILE A C 1
ATOM 659 O O . ILE A 1 83 ? 2.262 2.187 6.990 1.00 89.75 83 ILE A O 1
ATOM 663 N N . ILE A 1 84 ? 1.672 0.403 8.227 1.00 89.00 84 ILE A N 1
ATOM 664 C CA . ILE A 1 84 ? 2.402 -0.579 7.416 1.00 89.00 84 ILE A CA 1
ATOM 665 C C . ILE A 1 84 ? 1.835 -0.621 5.992 1.00 89.00 84 ILE A C 1
ATOM 667 O O . ILE A 1 84 ? 2.600 -0.595 5.028 1.00 89.00 84 ILE A O 1
ATOM 671 N N . LEU A 1 85 ? 0.509 -0.641 5.847 1.00 90.50 85 LEU A N 1
ATOM 672 C CA . LEU A 1 85 ? -0.149 -0.648 4.538 1.00 90.50 85 LEU A CA 1
ATOM 673 C C . LEU A 1 85 ? 0.147 0.623 3.734 1.00 90.50 85 LEU A C 1
ATOM 675 O O . LEU A 1 85 ? 0.409 0.536 2.535 1.00 90.50 85 LEU A O 1
ATOM 679 N N . GLU A 1 86 ? 0.173 1.792 4.376 1.00 90.44 86 GLU A N 1
ATOM 680 C CA . GLU A 1 86 ? 0.522 3.047 3.702 1.00 90.44 86 GLU A CA 1
ATOM 681 C C . GLU A 1 86 ? 1.987 3.046 3.233 1.00 90.44 86 GLU A C 1
ATOM 683 O O . GLU A 1 86 ? 2.283 3.447 2.106 1.00 90.44 86 GLU A O 1
ATOM 688 N N . GLN A 1 87 ? 2.910 2.524 4.048 1.00 88.44 87 GLN A N 1
ATOM 689 C CA . GLN A 1 87 ? 4.312 2.358 3.649 1.00 88.44 87 GLN A CA 1
ATOM 690 C C . GLN A 1 87 ? 4.463 1.387 2.471 1.00 88.44 87 GLN A C 1
ATOM 692 O O . GLN A 1 87 ? 5.214 1.667 1.535 1.00 88.44 87 GLN A O 1
ATOM 697 N N . GLN A 1 88 ? 3.735 0.267 2.484 1.00 89.88 88 GLN A N 1
ATOM 698 C CA . GLN A 1 88 ? 3.726 -0.686 1.374 1.00 89.88 88 GLN A CA 1
ATOM 699 C C . GLN A 1 88 ? 3.186 -0.045 0.096 1.00 89.88 88 GLN A C 1
ATOM 701 O O . GLN A 1 88 ? 3.807 -0.182 -0.956 1.00 89.88 88 GLN A O 1
ATOM 706 N N . LYS A 1 89 ? 2.082 0.704 0.182 1.00 93.31 89 LYS A N 1
ATOM 707 C CA . LYS A 1 89 ? 1.505 1.435 -0.950 1.00 93.31 89 LYS A CA 1
ATOM 708 C C . LYS A 1 89 ? 2.515 2.405 -1.566 1.00 93.31 89 LYS A C 1
ATOM 710 O O . LYS A 1 89 ? 2.739 2.353 -2.771 1.00 93.31 89 LYS A O 1
ATOM 715 N N . GLN A 1 90 ? 3.185 3.219 -0.749 1.00 89.88 90 GLN A N 1
ATOM 716 C CA . GLN A 1 90 ? 4.228 4.133 -1.230 1.00 89.88 90 GLN A CA 1
ATOM 717 C C . GLN A 1 90 ? 5.411 3.387 -1.867 1.00 89.88 90 GLN A C 1
ATOM 719 O O . GLN A 1 90 ? 5.981 3.851 -2.854 1.00 89.88 90 GLN A O 1
ATOM 724 N N . GLY A 1 91 ? 5.786 2.226 -1.321 1.00 89.69 91 GLY A N 1
ATOM 725 C CA . GLY A 1 91 ? 6.803 1.354 -1.910 1.00 89.69 91 GLY A CA 1
ATOM 726 C C . GLY A 1 91 ? 6.396 0.827 -3.288 1.00 89.69 91 GLY A C 1
ATOM 727 O O . GLY A 1 91 ? 7.184 0.904 -4.230 1.00 89.69 91 GLY A O 1
ATOM 728 N N . PHE A 1 92 ? 5.154 0.357 -3.430 1.00 90.88 92 PHE A N 1
ATOM 729 C CA . PHE A 1 92 ? 4.615 -0.122 -4.703 1.00 90.88 92 PHE A CA 1
ATOM 730 C C . PHE A 1 92 ? 4.464 0.991 -5.741 1.00 90.88 92 PHE A C 1
ATOM 732 O O . PHE A 1 92 ? 4.782 0.763 -6.905 1.00 90.88 92 PHE A O 1
ATOM 739 N N . GLU A 1 93 ? 4.036 2.192 -5.351 1.00 91.62 93 GLU A N 1
ATOM 740 C CA . GLU A 1 93 ? 3.965 3.348 -6.256 1.00 91.62 93 GLU A CA 1
ATOM 741 C C . GLU A 1 93 ? 5.354 3.712 -6.797 1.00 91.62 93 GLU A C 1
ATOM 743 O O . GLU A 1 93 ? 5.530 3.861 -8.006 1.00 91.62 93 GLU A O 1
ATOM 748 N N . LYS A 1 94 ? 6.374 3.761 -5.928 1.00 90.00 94 LYS A N 1
ATOM 749 C CA . LYS A 1 94 ? 7.765 4.001 -6.349 1.00 90.00 94 LYS A CA 1
ATOM 750 C C . LYS A 1 94 ? 8.285 2.910 -7.280 1.00 90.00 94 LYS A C 1
ATOM 752 O O . LYS A 1 94 ? 8.887 3.228 -8.301 1.00 90.00 94 LYS A O 1
ATOM 757 N N . ALA A 1 95 ? 8.044 1.642 -6.949 1.00 88.44 95 ALA A N 1
ATOM 758 C CA . ALA A 1 95 ? 8.451 0.524 -7.794 1.00 88.44 95 ALA A CA 1
ATOM 759 C C . ALA A 1 95 ? 7.752 0.571 -9.160 1.00 88.44 95 ALA A C 1
ATOM 761 O O . ALA A 1 95 ? 8.400 0.387 -10.184 1.00 88.44 95 ALA A O 1
ATOM 762 N N . THR A 1 96 ? 6.457 0.893 -9.186 1.00 88.94 96 THR A N 1
ATOM 763 C CA . THR A 1 96 ? 5.685 1.026 -10.429 1.00 88.94 96 THR A CA 1
ATOM 764 C C . THR A 1 96 ? 6.256 2.137 -11.302 1.00 88.94 96 THR A C 1
ATOM 766 O O . THR A 1 96 ? 6.502 1.906 -12.479 1.00 88.94 96 THR A O 1
ATOM 769 N N . HIS A 1 97 ? 6.561 3.306 -10.733 1.00 86.00 97 HIS A N 1
ATOM 770 C CA . HIS A 1 97 ? 7.185 4.394 -11.487 1.00 86.00 97 HIS A CA 1
ATOM 771 C C . HIS A 1 97 ? 8.577 4.046 -12.020 1.00 86.00 97 HIS A C 1
ATOM 773 O O . HIS A 1 97 ? 8.916 4.435 -13.135 1.00 86.00 97 HIS A O 1
ATOM 779 N N . LEU A 1 98 ? 9.385 3.300 -11.261 1.00 88.38 98 LEU A N 1
ATOM 780 C CA . LEU A 1 98 ? 10.667 2.800 -11.762 1.00 88.38 98 LEU A CA 1
ATOM 781 C C . LEU A 1 98 ? 10.463 1.853 -12.948 1.00 88.38 98 LEU A C 1
ATOM 783 O O . LEU A 1 98 ? 11.097 2.039 -13.981 1.00 88.38 98 LEU A O 1
ATOM 787 N N . MET A 1 99 ? 9.521 0.913 -12.848 1.00 85.88 99 MET A N 1
ATOM 788 C CA . MET A 1 99 ? 9.202 -0.008 -13.944 1.00 85.88 99 MET A CA 1
ATOM 789 C C . MET A 1 99 ? 8.632 0.710 -15.174 1.00 85.88 99 MET A C 1
ATOM 791 O O . MET A 1 99 ? 8.902 0.304 -16.301 1.00 85.88 99 MET A O 1
ATOM 795 N N . GLU A 1 100 ? 7.844 1.772 -14.990 1.00 88.25 100 GLU A N 1
ATOM 796 C CA . GLU A 1 100 ? 7.360 2.611 -16.091 1.00 88.25 100 GLU A CA 1
ATOM 797 C C . GLU A 1 100 ? 8.513 3.320 -16.805 1.00 88.25 100 GLU A C 1
ATOM 799 O O . GLU A 1 100 ? 8.561 3.294 -18.033 1.00 88.25 100 GLU A O 1
ATOM 804 N N . ASN A 1 101 ? 9.464 3.881 -16.054 1.00 87.88 101 ASN A N 1
ATOM 805 C CA . ASN A 1 101 ? 10.653 4.509 -16.629 1.00 87.88 101 ASN A CA 1
ATOM 806 C C . ASN A 1 101 ? 11.521 3.486 -17.377 1.00 87.88 101 ASN A C 1
ATOM 808 O O . ASN A 1 101 ? 11.895 3.731 -18.519 1.00 87.88 101 ASN A O 1
ATOM 812 N N . GLU A 1 102 ? 11.787 2.321 -16.778 1.00 83.12 102 GLU A N 1
ATOM 813 C CA . GLU A 1 102 ? 12.547 1.240 -17.424 1.00 83.12 102 GLU A CA 1
ATOM 814 C C . GLU A 1 102 ? 11.854 0.743 -18.700 1.00 83.12 102 GLU A C 1
ATOM 816 O O . GLU A 1 102 ? 12.504 0.494 -19.718 1.00 83.12 102 GLU A O 1
ATOM 821 N N . ARG A 1 103 ? 10.520 0.624 -18.678 1.00 88.19 103 ARG A N 1
ATOM 822 C CA . ARG A 1 103 ? 9.726 0.285 -19.865 1.00 88.19 103 ARG A CA 1
ATOM 823 C C . ARG A 1 103 ? 9.896 1.343 -20.948 1.00 88.19 103 ARG A C 1
ATOM 825 O O . ARG A 1 103 ? 10.067 0.983 -22.110 1.00 88.19 103 ARG A O 1
ATOM 832 N N . ASP A 1 104 ? 9.807 2.619 -20.594 1.00 88.88 104 ASP A N 1
ATOM 833 C CA . ASP A 1 104 ? 9.902 3.713 -21.556 1.00 88.88 104 ASP A CA 1
ATOM 834 C C . ASP A 1 104 ? 11.309 3.781 -22.171 1.00 88.88 104 ASP A C 1
ATOM 836 O O . ASP A 1 104 ? 11.434 3.876 -23.391 1.00 88.88 104 ASP A O 1
ATOM 840 N N . GLU A 1 105 ? 12.363 3.591 -21.373 1.00 86.81 105 GLU A N 1
ATOM 841 C CA . GLU A 1 105 ? 13.740 3.459 -21.864 1.00 86.81 105 GLU A CA 1
ATOM 842 C C . GLU A 1 105 ? 13.911 2.249 -22.794 1.00 86.81 105 GLU A C 1
ATOM 844 O O . GLU A 1 105 ? 14.522 2.358 -23.860 1.00 86.81 105 GLU A O 1
ATOM 849 N N . ALA A 1 106 ? 13.334 1.097 -22.443 1.00 86.38 106 ALA A N 1
ATOM 850 C CA . ALA A 1 106 ? 13.369 -0.092 -23.289 1.00 86.38 106 ALA A CA 1
ATOM 851 C C . ALA A 1 106 ? 12.615 0.114 -24.615 1.00 86.38 106 ALA A C 1
ATOM 853 O O . ALA A 1 106 ? 13.061 -0.361 -25.664 1.00 86.38 106 ALA A O 1
ATOM 854 N N . LEU A 1 107 ? 11.489 0.837 -24.597 1.00 88.62 107 LEU A N 1
ATOM 855 C CA . LEU A 1 107 ? 10.749 1.207 -25.805 1.00 88.62 107 LEU A CA 1
ATOM 856 C C . LEU A 1 107 ? 11.557 2.169 -26.684 1.00 88.62 107 LEU A C 1
ATOM 858 O O . LEU A 1 107 ? 11.635 1.946 -27.891 1.00 88.62 107 LEU A O 1
ATOM 862 N N . GLU A 1 108 ? 12.213 3.175 -26.099 1.00 87.56 108 GLU A N 1
ATOM 863 C CA . GLU A 1 108 ? 13.105 4.078 -26.835 1.00 87.56 108 GLU A CA 1
ATOM 864 C C . GLU A 1 108 ? 14.278 3.320 -27.475 1.00 87.56 108 GLU A C 1
ATOM 866 O O . GLU A 1 108 ? 14.587 3.531 -28.651 1.00 87.56 108 GLU A O 1
ATOM 871 N N . GLN A 1 109 ? 14.903 2.392 -26.742 1.00 86.69 109 GLN A N 1
ATOM 872 C CA . GLN A 1 109 ? 15.979 1.548 -27.271 1.00 86.69 109 GLN A CA 1
ATOM 873 C C . GLN A 1 109 ? 15.499 0.643 -28.408 1.00 86.69 109 GLN A C 1
ATOM 875 O O . GLN A 1 109 ? 16.197 0.496 -29.416 1.00 86.69 109 GLN A O 1
ATOM 880 N N . ARG A 1 110 ? 14.308 0.048 -28.273 1.00 87.19 110 ARG A N 1
ATOM 881 C CA . ARG A 1 110 ? 13.696 -0.764 -29.330 1.00 87.19 110 ARG A CA 1
ATOM 882 C C . ARG A 1 110 ? 13.471 0.068 -30.585 1.00 87.19 110 ARG A C 1
ATOM 884 O O . ARG A 1 110 ? 13.905 -0.339 -31.658 1.00 87.19 110 ARG A O 1
ATOM 891 N N . ASP A 1 111 ? 12.838 1.229 -30.454 1.00 88.25 111 ASP A N 1
ATOM 892 C CA . ASP A 1 111 ? 12.521 2.093 -31.591 1.00 88.25 111 ASP A CA 1
ATOM 893 C C . ASP A 1 111 ? 13.800 2.581 -32.293 1.00 88.25 111 ASP A C 1
ATOM 895 O O . ASP A 1 111 ? 13.863 2.620 -33.526 1.00 88.25 111 ASP A O 1
ATOM 899 N N . LEU A 1 112 ? 14.856 2.869 -31.524 1.00 86.19 112 LEU A N 1
ATOM 900 C CA . LEU A 1 112 ? 16.172 3.211 -32.058 1.00 86.19 112 LEU A CA 1
ATOM 901 C C . LEU A 1 112 ? 16.814 2.036 -32.807 1.00 86.19 112 LEU A C 1
ATOM 903 O O . LEU A 1 112 ? 17.365 2.217 -33.897 1.00 86.19 112 LEU A O 1
ATOM 907 N N . SER A 1 113 ? 16.737 0.829 -32.248 1.00 86.38 113 SER A N 1
ATOM 908 C CA . SER A 1 113 ? 17.243 -0.394 -32.880 1.00 86.38 113 SER A CA 1
ATOM 909 C C . SER A 1 113 ? 16.497 -0.716 -34.179 1.00 86.38 113 SER A C 1
ATOM 911 O O . SER A 1 113 ? 17.117 -1.055 -35.192 1.00 86.38 113 SER A O 1
ATOM 913 N N . ASP A 1 114 ? 15.176 -0.533 -34.194 1.00 88.88 114 ASP A N 1
ATOM 914 C CA . ASP A 1 114 ? 14.339 -0.694 -35.383 1.00 88.88 114 ASP A CA 1
ATOM 915 C C . ASP A 1 114 ? 14.715 0.322 -36.467 1.00 88.88 114 ASP A C 1
ATOM 917 O O . ASP A 1 114 ? 14.819 -0.024 -37.649 1.00 88.88 114 ASP A O 1
ATOM 921 N N . GLU A 1 115 ? 14.955 1.579 -36.086 1.00 86.50 115 GLU A N 1
ATOM 922 C CA . GLU A 1 115 ? 15.404 2.617 -37.011 1.00 86.50 115 GLU A CA 1
ATOM 923 C C . GLU A 1 115 ? 16.796 2.302 -37.579 1.00 86.50 115 GLU A C 1
ATOM 925 O O . GLU A 1 115 ? 16.997 2.364 -38.796 1.00 86.50 115 GLU A O 1
ATOM 930 N N . ARG A 1 116 ? 17.740 1.885 -36.726 1.00 85.88 116 ARG A N 1
ATOM 931 C CA . ARG A 1 116 ? 19.082 1.442 -37.132 1.00 85.88 116 ARG A CA 1
ATOM 932 C C . ARG A 1 116 ? 19.010 0.264 -38.108 1.00 85.88 116 ARG A C 1
ATOM 934 O O . ARG A 1 116 ? 19.646 0.291 -39.160 1.00 85.88 116 ARG A O 1
ATOM 941 N N . THR A 1 117 ? 18.173 -0.727 -37.817 1.00 86.19 117 THR A N 1
ATOM 942 C CA . THR A 1 117 ? 17.977 -1.903 -38.676 1.00 86.19 117 THR A CA 1
ATOM 943 C C . THR A 1 117 ? 17.405 -1.512 -40.038 1.00 86.19 117 THR A C 1
ATOM 945 O O . THR A 1 117 ? 17.928 -1.939 -41.068 1.00 86.19 117 THR A O 1
ATOM 948 N N . LYS A 1 118 ? 16.384 -0.644 -40.082 1.00 87.44 118 LYS A N 1
ATOM 949 C CA . LYS A 1 118 ? 15.823 -0.133 -41.347 1.00 87.44 118 LYS A CA 1
ATOM 950 C C . LYS A 1 118 ? 16.882 0.578 -42.190 1.00 87.44 118 LYS A C 1
ATOM 952 O O . LYS A 1 118 ? 16.936 0.362 -43.400 1.00 87.44 118 LYS A O 1
ATOM 957 N N . ARG A 1 119 ? 17.748 1.379 -41.564 1.00 84.62 119 ARG A N 1
ATOM 958 C CA . ARG A 1 119 ? 18.856 2.067 -42.248 1.00 84.62 119 ARG A CA 1
ATOM 959 C C . ARG A 1 119 ? 19.880 1.083 -42.805 1.00 84.62 119 ARG A C 1
ATOM 961 O O . ARG A 1 119 ? 20.292 1.225 -43.953 1.00 84.62 119 ARG A O 1
ATOM 968 N N . TYR A 1 120 ? 20.253 0.052 -42.046 1.00 84.69 120 TYR A N 1
ATOM 969 C CA . TYR A 1 120 ? 21.152 -0.991 -42.549 1.00 84.69 120 TYR A CA 1
ATOM 970 C C . TYR A 1 120 ? 20.545 -1.772 -43.711 1.00 84.69 120 TYR A C 1
ATOM 972 O O . TYR A 1 120 ? 21.257 -2.039 -44.674 1.00 84.69 120 TYR A O 1
ATOM 980 N N . ILE A 1 121 ? 19.240 -2.055 -43.680 1.00 85.06 121 ILE A N 1
ATOM 981 C CA . ILE A 1 121 ? 18.528 -2.679 -44.803 1.00 85.06 121 ILE A CA 1
ATOM 982 C C . ILE A 1 121 ? 18.573 -1.788 -46.054 1.00 85.06 121 ILE A C 1
ATOM 984 O O . ILE A 1 121 ? 18.826 -2.291 -47.143 1.00 85.06 121 ILE A O 1
ATOM 988 N N . GLN A 1 122 ? 18.380 -0.470 -45.921 1.00 81.75 122 GLN A N 1
ATOM 989 C CA . GLN A 1 122 ? 18.427 0.465 -47.060 1.00 81.75 122 GLN A CA 1
ATOM 990 C C . GLN A 1 122 ? 19.797 0.517 -47.747 1.00 81.75 122 GLN A C 1
ATOM 992 O O . GLN A 1 122 ? 19.879 0.755 -48.950 1.00 81.75 122 GLN A O 1
ATOM 997 N N . VAL A 1 123 ? 20.868 0.308 -46.984 1.00 82.62 123 VAL A N 1
ATOM 998 C CA . VAL A 1 123 ? 22.254 0.348 -47.472 1.00 82.62 123 VAL A CA 1
ATOM 999 C C . VAL A 1 123 ? 22.780 -1.067 -47.777 1.00 82.62 123 VAL A C 1
ATOM 1001 O O . VAL A 1 123 ? 23.904 -1.232 -48.256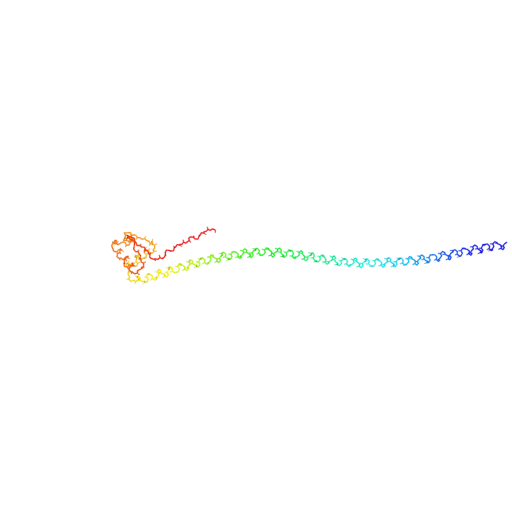 1.00 82.62 123 VAL A O 1
ATOM 1004 N N . LEU A 1 124 ? 21.973 -2.107 -47.541 1.00 73.94 124 LEU A N 1
ATOM 1005 C CA . LEU A 1 124 ? 22.321 -3.502 -47.792 1.00 73.94 124 LEU A CA 1
ATOM 1006 C C . LEU A 1 124 ? 22.489 -3.715 -49.306 1.00 73.94 124 LEU A C 1
ATOM 1008 O O . LEU A 1 124 ? 21.527 -3.686 -50.067 1.00 73.94 124 LEU A O 1
ATOM 1012 N N . GLY A 1 125 ? 23.736 -3.878 -49.752 1.00 73.31 125 GLY A N 1
ATOM 1013 C CA . GLY A 1 125 ? 24.111 -3.917 -51.174 1.00 73.31 125 GLY A CA 1
ATOM 1014 C C . GLY A 1 125 ? 25.163 -2.873 -51.563 1.00 73.31 125 GLY A C 1
ATOM 1015 O O . GLY A 1 125 ? 25.773 -2.978 -52.624 1.00 73.31 125 GLY A O 1
ATOM 1016 N N . MET A 1 126 ? 25.441 -1.906 -50.685 1.00 79.44 126 MET A N 1
ATOM 1017 C CA . MET A 1 126 ? 26.533 -0.941 -50.826 1.00 79.44 126 MET A CA 1
ATOM 1018 C C . MET A 1 126 ? 27.666 -1.274 -49.842 1.00 79.44 126 MET A C 1
ATOM 1020 O O . MET A 1 126 ? 27.932 -0.500 -48.928 1.00 79.44 126 MET A O 1
ATOM 1024 N N . GLU A 1 127 ? 28.337 -2.421 -50.019 1.00 74.94 127 GLU A N 1
ATOM 1025 C CA . GLU A 1 127 ? 29.260 -3.028 -49.029 1.00 74.94 127 GLU A CA 1
ATOM 1026 C C . GLU A 1 127 ? 30.237 -2.048 -48.353 1.00 74.94 127 GLU A C 1
ATOM 1028 O O . GLU A 1 127 ? 30.412 -2.065 -47.133 1.00 74.94 127 GLU A O 1
ATOM 1033 N N . ASN A 1 128 ? 30.874 -1.167 -49.129 1.00 80.56 128 ASN A N 1
ATOM 1034 C CA . ASN A 1 128 ? 31.838 -0.203 -48.592 1.00 80.56 128 ASN A CA 1
ATOM 1035 C C . ASN A 1 128 ? 31.169 0.972 -47.860 1.00 80.56 128 ASN A C 1
ATOM 1037 O O . ASN A 1 128 ? 31.716 1.493 -46.890 1.00 80.56 128 ASN A O 1
ATOM 1041 N N . SER A 1 129 ? 29.966 1.359 -48.282 1.00 81.69 129 SER A N 1
ATOM 1042 C CA . SER A 1 129 ? 29.164 2.387 -47.620 1.00 81.69 129 SER A CA 1
ATOM 1043 C C . SER A 1 129 ? 28.534 1.863 -46.324 1.00 81.69 129 SER A C 1
ATOM 1045 O O . SER A 1 129 ? 28.435 2.604 -45.352 1.00 81.69 129 SER A O 1
ATOM 1047 N N . THR A 1 130 ? 28.197 0.574 -46.237 1.00 81.50 130 THR A N 1
ATOM 1048 C CA . THR A 1 130 ? 27.716 -0.036 -44.987 1.00 81.50 130 THR A CA 1
ATOM 1049 C C . THR A 1 130 ? 28.761 0.070 -43.870 1.00 81.50 130 THR A C 1
ATOM 1051 O O . THR A 1 130 ? 28.416 0.407 -42.741 1.00 81.50 130 THR A O 1
ATOM 1054 N N . LYS A 1 131 ? 30.052 -0.128 -44.181 1.00 83.44 131 LYS A N 1
ATOM 1055 C CA . LYS A 1 131 ? 31.156 0.021 -43.209 1.00 83.44 131 LYS A CA 1
ATOM 1056 C C . LYS A 1 131 ? 31.316 1.457 -42.707 1.00 83.44 131 LYS A C 1
ATOM 1058 O O . LYS A 1 131 ? 31.572 1.667 -41.526 1.00 83.44 131 LYS A O 1
ATOM 1063 N N . VAL A 1 132 ? 31.145 2.437 -43.596 1.00 85.06 132 VAL A N 1
ATOM 1064 C CA . VAL A 1 132 ? 31.152 3.864 -43.237 1.00 85.06 132 VAL A CA 1
ATOM 1065 C C . VAL A 1 132 ? 29.989 4.187 -42.298 1.00 85.06 132 VAL A C 1
ATOM 1067 O O . VAL A 1 132 ? 30.194 4.862 -41.295 1.00 85.06 132 VAL A O 1
ATOM 1070 N N . LEU A 1 133 ? 28.788 3.683 -42.595 1.00 85.75 133 LEU A N 1
ATOM 1071 C CA . LEU A 1 133 ? 27.606 3.905 -41.764 1.00 85.75 133 LEU A CA 1
ATOM 1072 C C . LEU A 1 133 ? 27.758 3.281 -40.368 1.00 85.75 133 LEU A C 1
ATOM 1074 O O . LEU A 1 133 ? 27.504 3.963 -39.383 1.00 85.75 133 LEU A O 1
ATOM 1078 N N . LEU A 1 134 ? 28.231 2.032 -40.282 1.00 85.38 134 LEU A N 1
ATOM 1079 C CA . LEU A 1 134 ? 28.476 1.342 -39.007 1.00 85.38 134 LEU A CA 1
ATOM 1080 C C . LEU A 1 134 ? 29.430 2.134 -38.104 1.00 85.38 134 LEU A C 1
ATOM 1082 O O . LEU A 1 134 ? 29.128 2.362 -36.937 1.00 85.38 134 LEU A O 1
ATOM 1086 N N . LEU A 1 135 ? 30.549 2.606 -38.661 1.00 85.81 135 LEU A N 1
ATOM 1087 C CA . LEU A 1 135 ? 31.542 3.363 -37.902 1.00 85.81 135 LEU A CA 1
ATOM 1088 C C . LEU A 1 135 ? 30.993 4.709 -37.404 1.00 85.81 135 LEU A C 1
ATOM 1090 O O . LEU A 1 135 ? 31.307 5.141 -36.299 1.00 85.81 135 LEU A O 1
ATOM 1094 N N . ILE A 1 136 ? 30.174 5.384 -38.210 1.00 86.19 136 ILE A N 1
ATOM 1095 C CA . ILE A 1 136 ? 29.595 6.680 -37.838 1.00 86.19 136 ILE A CA 1
ATOM 1096 C C . ILE A 1 136 ? 28.448 6.511 -36.835 1.00 86.19 136 ILE A C 1
ATOM 1098 O O . ILE A 1 136 ? 28.291 7.364 -35.969 1.00 86.19 136 ILE A O 1
ATOM 1102 N N . ASP A 1 137 ? 27.685 5.419 -36.892 1.00 83.44 137 ASP A N 1
ATOM 1103 C CA . ASP A 1 137 ? 26.659 5.111 -35.886 1.00 83.44 137 ASP A CA 1
ATOM 1104 C C . ASP A 1 137 ? 27.256 4.743 -34.515 1.00 83.44 137 ASP A C 1
ATOM 1106 O O . ASP A 1 137 ? 26.579 4.910 -33.500 1.00 83.44 137 ASP A O 1
ATOM 1110 N N . GLU A 1 138 ? 28.498 4.250 -34.476 1.00 80.81 138 GLU A N 1
ATOM 1111 C CA . GLU A 1 138 ? 29.226 3.931 -33.240 1.00 80.81 138 GLU A CA 1
ATOM 1112 C C . GLU A 1 138 ? 29.943 5.157 -32.651 1.00 80.81 138 GLU A C 1
ATOM 1114 O O . GLU A 1 138 ? 29.881 5.399 -31.449 1.00 80.81 138 GLU A O 1
ATOM 1119 N N . VAL A 1 139 ? 30.597 5.962 -33.496 1.00 82.31 139 VAL A N 1
ATOM 1120 C CA . VAL A 1 139 ? 31.398 7.129 -33.068 1.00 82.31 139 VAL A CA 1
ATOM 1121 C C . VAL A 1 139 ? 30.565 8.424 -33.008 1.00 82.31 139 VAL A C 1
ATOM 1123 O O . VAL A 1 139 ? 30.966 9.410 -32.393 1.00 82.31 139 VAL A O 1
ATOM 1126 N N . GLY A 1 140 ? 29.394 8.451 -33.646 1.00 80.06 140 GLY A N 1
ATOM 1127 C CA . GLY A 1 140 ? 28.472 9.591 -33.717 1.00 80.06 140 GLY A CA 1
ATOM 1128 C C . GLY A 1 140 ? 28.850 10.626 -34.782 1.00 80.06 140 GLY A C 1
ATOM 1129 O O . GLY A 1 140 ? 28.051 10.941 -35.670 1.00 80.06 140 GLY A O 1
ATOM 1130 N N . SER A 1 141 ? 30.077 11.152 -34.724 1.00 84.81 141 SER A N 1
ATOM 1131 C CA . SER A 1 141 ? 30.603 12.120 -35.695 1.00 84.81 141 SER A CA 1
ATOM 1132 C C . SER A 1 141 ? 32.100 11.930 -35.914 1.00 84.81 141 SER A C 1
ATOM 1134 O O . SER A 1 141 ? 32.864 11.845 -34.959 1.00 84.81 141 SER A O 1
ATOM 1136 N N . ILE A 1 142 ? 32.536 11.938 -37.173 1.00 88.81 142 ILE A N 1
ATOM 1137 C CA . ILE A 1 142 ? 33.944 11.743 -37.545 1.00 88.81 142 ILE A CA 1
ATOM 1138 C C . ILE A 1 142 ? 34.337 12.650 -38.715 1.00 88.81 142 ILE A C 1
ATOM 1140 O O . ILE A 1 142 ? 33.521 12.942 -39.594 1.00 88.81 142 ILE A O 1
ATOM 1144 N N . SER A 1 143 ? 35.592 13.100 -38.741 1.00 89.81 143 SER A N 1
ATOM 1145 C CA . SER A 1 143 ? 36.129 13.856 -39.878 1.00 89.81 143 SER A CA 1
ATOM 1146 C C . SER A 1 143 ? 36.427 12.945 -41.073 1.00 89.81 143 SER A C 1
ATOM 1148 O O . SER A 1 143 ? 36.765 11.773 -40.902 1.00 89.81 143 SER A O 1
ATOM 1150 N N . PHE A 1 144 ? 36.388 13.459 -42.308 1.00 87.62 144 PHE A N 1
ATOM 1151 C CA . PHE A 1 144 ? 36.724 12.647 -43.496 1.00 87.62 144 PHE A CA 1
ATOM 1152 C C . PHE A 1 144 ? 38.147 12.069 -43.467 1.00 87.62 144 PHE A C 1
ATOM 1154 O O . PHE A 1 144 ? 38.401 10.989 -44.009 1.00 87.62 144 PHE A O 1
ATOM 1161 N N . LYS A 1 145 ? 39.085 12.786 -42.837 1.00 87.56 145 LYS A N 1
ATOM 1162 C CA . LYS A 1 145 ? 40.484 12.362 -42.705 1.00 87.56 145 LYS A CA 1
ATOM 1163 C C . LYS A 1 145 ? 40.616 11.172 -41.756 1.00 87.56 145 LYS A C 1
ATOM 1165 O O . LYS A 1 145 ? 41.336 10.223 -42.064 1.00 87.56 145 LYS A O 1
ATOM 1170 N N . GLU A 1 146 ? 39.916 11.215 -40.627 1.00 85.62 146 GLU A N 1
ATOM 1171 C CA . GLU A 1 146 ? 39.871 10.108 -39.669 1.00 85.62 146 GLU A CA 1
ATOM 1172 C C . GLU A 1 146 ? 39.072 8.935 -40.224 1.00 85.62 146 GLU A C 1
ATOM 1174 O O . GLU A 1 146 ? 39.525 7.803 -40.115 1.00 85.62 146 GLU A O 1
ATOM 1179 N N . LEU A 1 147 ? 37.968 9.198 -40.925 1.00 87.31 147 LEU A N 1
ATOM 1180 C CA . LEU A 1 147 ? 37.168 8.174 -41.590 1.00 87.31 147 LEU A CA 1
ATOM 1181 C C . LEU A 1 147 ? 38.007 7.343 -42.571 1.00 87.31 147 LEU A C 1
ATOM 1183 O O . LEU A 1 147 ? 37.989 6.115 -42.517 1.00 87.31 147 LEU A O 1
ATOM 1187 N N . GLY A 1 148 ? 38.790 8.000 -43.435 1.00 87.06 148 GLY A N 1
ATOM 1188 C CA . GLY A 1 148 ? 39.709 7.312 -44.347 1.00 87.06 148 GLY A CA 1
ATOM 1189 C C . GLY A 1 148 ? 40.789 6.514 -43.611 1.00 87.06 148 GLY A C 1
ATOM 1190 O O . GLY A 1 148 ? 41.064 5.370 -43.970 1.00 87.06 148 GLY A O 1
ATOM 1191 N N . LYS A 1 149 ? 41.356 7.074 -42.533 1.00 90.00 149 LYS A N 1
ATOM 1192 C CA . LYS A 1 149 ? 42.378 6.403 -41.716 1.00 90.00 149 LYS A CA 1
ATOM 1193 C C . LYS A 1 149 ? 41.836 5.142 -41.036 1.00 90.00 149 LYS A C 1
ATOM 1195 O O . LYS A 1 149 ? 42.495 4.109 -41.092 1.00 90.00 149 LYS A O 1
ATOM 1200 N N . THR A 1 150 ? 40.653 5.214 -40.431 1.00 87.12 150 THR A N 1
ATOM 1201 C CA . THR A 1 150 ? 40.029 4.095 -39.707 1.00 87.12 150 THR A CA 1
ATOM 1202 C C . THR A 1 150 ? 39.589 2.979 -40.651 1.00 87.12 150 THR A C 1
ATOM 1204 O O . THR A 1 150 ? 39.693 1.805 -40.312 1.00 87.12 150 THR A O 1
ATOM 1207 N N . LEU A 1 151 ? 39.156 3.329 -41.864 1.00 85.38 151 LEU A N 1
ATOM 1208 C CA . LEU A 1 151 ? 38.756 2.361 -42.888 1.00 85.38 151 LEU A CA 1
ATOM 1209 C C . LEU A 1 151 ? 39.928 1.846 -43.743 1.00 85.38 151 LEU A C 1
ATOM 1211 O O . LEU A 1 151 ? 39.725 0.956 -44.566 1.00 85.38 151 LEU A O 1
ATOM 1215 N N . GLY A 1 152 ? 41.136 2.396 -43.577 1.00 86.31 152 GLY A N 1
ATOM 1216 C CA . GLY A 1 152 ? 42.319 2.015 -44.355 1.00 86.31 152 GLY A CA 1
ATOM 1217 C C . GLY A 1 152 ? 42.248 2.412 -45.835 1.00 86.31 152 GLY A C 1
ATOM 1218 O O . GLY A 1 152 ? 42.875 1.765 -46.672 1.00 86.31 152 GLY A O 1
ATOM 1219 N N . VAL A 1 153 ? 41.485 3.457 -46.173 1.00 88.44 153 VAL A N 1
ATOM 1220 C CA . VAL A 1 153 ? 41.260 3.915 -47.554 1.00 88.44 153 VAL A CA 1
ATOM 1221 C C . VAL A 1 153 ? 41.627 5.391 -47.736 1.00 88.44 153 VAL A C 1
ATOM 1223 O O . VAL A 1 153 ? 41.617 6.164 -46.774 1.00 88.44 153 VAL A O 1
ATOM 1226 N N . PRO A 1 154 ? 41.913 5.845 -48.970 1.00 89.94 154 PRO A N 1
ATOM 1227 C CA . PRO A 1 154 ? 42.118 7.263 -49.239 1.00 89.94 154 PRO A CA 1
ATOM 1228 C C . PRO A 1 154 ? 40.906 8.103 -48.814 1.00 89.94 154 PRO A C 1
ATOM 1230 O O . PRO A 1 154 ? 39.761 7.745 -49.099 1.00 89.94 154 PRO A O 1
ATOM 1233 N N . ALA A 1 155 ? 41.156 9.264 -48.199 1.00 85.00 155 ALA A N 1
ATOM 1234 C CA . ALA A 1 155 ? 40.100 10.146 -47.690 1.00 85.00 155 ALA A CA 1
ATOM 1235 C C . ALA A 1 155 ? 39.049 10.493 -48.760 1.00 85.00 155 ALA A C 1
ATOM 1237 O O . ALA A 1 155 ? 37.858 10.448 -48.482 1.00 85.00 155 ALA A O 1
ATOM 1238 N N . GLY A 1 156 ? 39.461 10.731 -50.012 1.00 86.62 156 GLY A N 1
ATOM 1239 C CA . GLY A 1 156 ? 38.526 11.012 -51.109 1.00 86.62 156 GLY A CA 1
ATOM 1240 C C . GLY A 1 156 ? 37.561 9.861 -51.428 1.00 86.62 156 GLY A C 1
ATOM 1241 O O . GLY A 1 156 ? 36.425 10.106 -51.836 1.00 86.62 156 GLY A O 1
ATOM 1242 N N . GLN A 1 157 ? 37.974 8.610 -51.207 1.00 86.06 157 GLN A N 1
ATOM 1243 C CA . GLN A 1 157 ? 37.122 7.437 -51.406 1.00 86.06 157 GLN A CA 1
ATOM 1244 C C . GLN A 1 157 ? 36.116 7.286 -50.257 1.00 86.06 157 GLN A C 1
ATOM 1246 O O . GLN A 1 157 ? 34.929 7.089 -50.513 1.00 86.06 157 GLN A O 1
ATOM 1251 N N . ALA A 1 158 ? 36.559 7.500 -49.015 1.00 85.50 158 ALA A N 1
ATOM 1252 C CA . ALA A 1 158 ? 35.682 7.571 -47.848 1.00 85.50 158 ALA A CA 1
ATOM 1253 C C . ALA A 1 158 ? 34.655 8.716 -47.955 1.00 85.50 158 ALA A C 1
ATOM 1255 O O . ALA A 1 158 ? 33.472 8.517 -47.680 1.00 85.50 158 ALA A O 1
ATOM 1256 N N . THR A 1 159 ? 35.066 9.894 -48.441 1.00 87.25 159 THR A N 1
ATOM 1257 C CA . THR A 1 159 ? 34.163 11.025 -48.710 1.00 87.25 159 THR A CA 1
ATOM 1258 C C . THR A 1 159 ? 33.117 10.679 -49.768 1.00 87.25 159 THR A C 1
ATOM 1260 O O . THR A 1 159 ? 31.960 11.072 -49.631 1.00 87.25 159 THR A O 1
ATOM 1263 N N . ARG A 1 160 ? 33.483 9.935 -50.820 1.00 88.81 160 ARG A N 1
ATOM 1264 C CA . ARG A 1 160 ? 32.525 9.494 -51.844 1.00 88.81 160 ARG A CA 1
ATOM 1265 C C . ARG A 1 160 ? 31.457 8.575 -51.246 1.00 88.81 160 ARG A C 1
ATOM 1267 O O . ARG A 1 160 ? 30.277 8.823 -51.462 1.00 88.81 160 ARG A O 1
ATOM 1274 N N . TRP A 1 161 ? 31.860 7.580 -50.457 1.00 88.75 161 TRP A N 1
ATOM 1275 C CA . TRP A 1 161 ? 30.927 6.667 -49.789 1.00 88.75 161 TRP A CA 1
ATOM 1276 C C . TRP A 1 161 ? 30.015 7.388 -48.791 1.00 88.75 161 TRP A C 1
ATOM 1278 O O . TRP A 1 161 ? 28.811 7.151 -48.787 1.00 88.75 161 TRP A O 1
ATOM 1288 N N . ALA A 1 162 ? 30.552 8.334 -48.017 1.00 86.56 162 ALA A N 1
ATOM 1289 C CA . ALA A 1 162 ? 29.762 9.171 -47.114 1.00 86.56 162 ALA A CA 1
ATOM 1290 C C . ALA A 1 162 ? 28.743 10.060 -47.852 1.00 86.56 162 ALA A C 1
ATOM 1292 O O . ALA A 1 162 ? 27.612 10.201 -47.396 1.00 86.56 162 ALA A O 1
ATOM 1293 N N . ARG A 1 163 ? 29.100 10.618 -49.017 1.00 87.12 163 ARG A N 1
ATOM 1294 C CA . ARG A 1 163 ? 28.163 11.386 -49.861 1.00 87.12 163 ARG A CA 1
ATOM 1295 C C . ARG A 1 163 ? 27.061 10.520 -50.454 1.00 87.12 163 ARG A C 1
ATOM 1297 O O . ARG A 1 163 ? 25.936 10.984 -50.603 1.00 87.12 163 ARG A O 1
ATOM 1304 N N . ASP A 1 164 ? 27.364 9.277 -50.810 1.00 87.25 164 ASP A N 1
ATOM 1305 C CA . ASP A 1 164 ? 26.342 8.363 -51.317 1.00 87.25 164 ASP A CA 1
ATOM 1306 C C . ASP A 1 164 ? 25.349 7.966 -50.206 1.00 87.25 164 ASP A C 1
ATOM 1308 O O . ASP A 1 164 ? 24.154 7.872 -50.467 1.00 87.25 164 ASP A O 1
ATOM 1312 N N . LEU A 1 165 ? 25.804 7.864 -48.953 1.00 86.44 165 LEU A N 1
ATOM 1313 C CA . LEU A 1 165 ? 24.946 7.681 -47.772 1.00 86.44 165 LEU A CA 1
ATOM 1314 C C . LEU A 1 165 ? 24.141 8.937 -47.401 1.00 86.44 165 LEU A C 1
ATOM 1316 O O . LEU A 1 165 ? 22.999 8.830 -46.957 1.00 86.44 165 LEU A O 1
ATOM 1320 N N . GLU A 1 166 ? 24.701 10.129 -47.607 1.00 87.19 166 GLU A N 1
ATOM 1321 C CA . GLU A 1 166 ? 23.970 11.390 -47.442 1.00 87.19 166 GLU A CA 1
ATOM 1322 C C . GLU A 1 166 ? 22.807 11.504 -48.438 1.00 87.19 166 GLU A C 1
ATOM 1324 O O . GLU A 1 166 ? 21.714 11.916 -48.058 1.00 87.19 166 GLU A O 1
ATOM 1329 N N . LYS A 1 167 ? 22.987 11.060 -49.691 1.00 86.69 167 LYS A N 1
ATOM 1330 C CA . LYS A 1 167 ? 21.904 11.030 -50.695 1.00 86.69 167 LYS A CA 1
ATOM 1331 C C . LYS A 1 167 ? 20.768 10.076 -50.328 1.00 86.69 167 LYS A C 1
ATOM 1333 O O . LYS A 1 167 ? 19.619 10.356 -50.652 1.00 86.69 167 LYS A O 1
ATOM 1338 N N . VAL A 1 168 ? 21.089 8.958 -49.675 1.00 84.38 168 VAL A N 1
ATOM 1339 C CA . VAL A 1 168 ? 20.098 8.007 -49.138 1.00 84.38 168 VAL A CA 1
ATOM 1340 C C . VAL A 1 168 ? 19.414 8.579 -47.883 1.00 84.38 168 VAL A C 1
ATOM 1342 O O . VAL A 1 168 ? 18.362 8.099 -47.475 1.00 84.38 168 VAL A O 1
ATOM 1345 N N . GLY A 1 169 ? 19.968 9.648 -47.300 1.00 83.25 169 GLY A N 1
ATOM 1346 C CA . GLY A 1 169 ? 19.399 10.367 -46.161 1.00 83.25 169 GLY A CA 1
ATOM 1347 C C . GLY A 1 169 ? 19.779 9.792 -44.798 1.00 83.25 169 GLY A C 1
ATOM 1348 O O . GLY A 1 169 ? 19.223 10.220 -43.791 1.00 83.25 169 GLY A O 1
ATOM 1349 N N . VAL A 1 170 ? 20.720 8.842 -44.739 1.00 85.19 170 VAL A N 1
ATOM 1350 C CA . VAL A 1 170 ? 21.125 8.187 -43.480 1.00 85.19 170 VAL A CA 1
ATOM 1351 C C . VAL A 1 170 ? 22.245 8.934 -42.751 1.00 85.19 170 VAL A C 1
ATOM 1353 O O . VAL A 1 170 ? 22.341 8.849 -41.526 1.00 85.19 170 VAL A O 1
ATOM 1356 N N . LEU A 1 171 ? 23.040 9.735 -43.465 1.00 87.69 171 LEU A N 1
ATOM 1357 C CA . LEU A 1 171 ? 24.101 10.578 -42.904 1.00 87.69 171 LEU A CA 1
ATOM 1358 C C . LEU A 1 171 ? 23.889 12.052 -43.245 1.00 87.69 171 LEU A C 1
ATOM 1360 O O . LEU A 1 171 ? 23.202 12.390 -44.206 1.00 87.69 171 LEU A O 1
ATOM 1364 N N . LYS A 1 172 ? 24.519 12.931 -42.464 1.00 88.44 172 LYS A N 1
ATOM 1365 C CA . LYS A 1 172 ? 24.548 14.372 -42.712 1.00 88.44 172 LYS A CA 1
ATOM 1366 C C . LYS A 1 172 ? 25.984 14.869 -42.736 1.00 88.44 172 LYS A C 1
ATOM 1368 O O . LYS A 1 172 ? 26.735 14.627 -41.791 1.00 88.44 172 LYS A O 1
ATOM 1373 N N . ILE A 1 173 ? 26.350 15.601 -43.783 1.00 89.06 173 ILE A N 1
ATOM 1374 C CA . ILE A 1 173 ? 27.676 16.200 -43.909 1.00 89.06 173 ILE A CA 1
ATOM 1375 C C . ILE A 1 173 ? 27.602 17.669 -43.483 1.00 89.06 173 ILE A C 1
ATOM 1377 O O . ILE A 1 173 ? 26.722 18.425 -43.899 1.00 89.06 173 ILE A O 1
ATOM 1381 N N . LYS A 1 174 ? 28.529 18.091 -42.621 1.00 86.62 174 LYS A N 1
ATOM 1382 C CA . LYS A 1 174 ? 28.700 19.491 -42.212 1.00 86.62 174 LYS A CA 1
ATOM 1383 C C . LYS A 1 174 ? 30.179 19.852 -42.277 1.00 86.62 174 LYS A C 1
ATOM 1385 O O . LYS A 1 174 ? 30.952 19.467 -41.403 1.00 86.62 174 LYS A O 1
ATOM 1390 N N . GLY A 1 175 ? 30.562 20.616 -43.299 1.00 85.06 175 GLY A N 1
ATOM 1391 C CA . GLY A 1 175 ? 31.967 20.950 -43.539 1.00 85.06 175 GLY A CA 1
ATOM 1392 C C . GLY A 1 175 ? 32.794 19.685 -43.772 1.00 85.06 175 GLY A C 1
ATOM 1393 O O . GLY A 1 175 ? 32.462 18.896 -44.655 1.00 85.06 175 GLY A O 1
ATOM 1394 N N . ASP A 1 176 ? 33.822 19.482 -42.947 1.00 85.31 176 ASP A N 1
ATOM 1395 C CA . ASP A 1 176 ? 34.751 18.345 -43.043 1.00 85.31 176 ASP A CA 1
ATOM 1396 C C . ASP A 1 176 ? 34.344 17.119 -42.204 1.00 85.31 176 ASP A C 1
ATOM 1398 O O . ASP A 1 176 ? 35.069 16.117 -42.181 1.00 85.31 176 ASP A O 1
ATOM 1402 N N . ASN A 1 177 ? 33.187 17.179 -41.537 1.00 86.69 177 ASN A N 1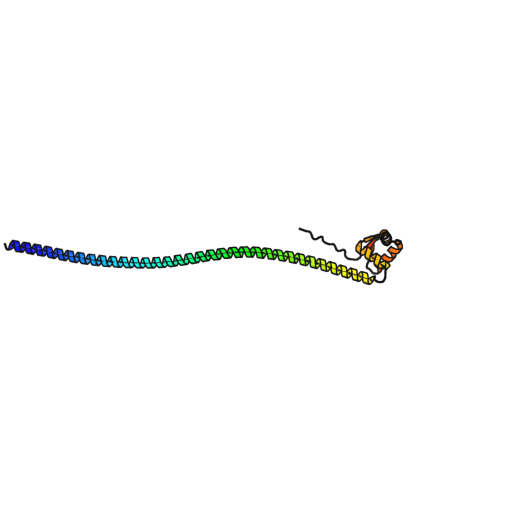
ATOM 1403 C CA . ASN A 1 177 ? 32.685 16.122 -40.665 1.00 86.69 177 ASN A CA 1
ATOM 1404 C C . ASN A 1 177 ? 31.408 15.480 -41.211 1.00 86.69 177 ASN A C 1
ATOM 1406 O O . ASN A 1 177 ? 30.575 16.128 -41.855 1.00 86.69 177 ASN A O 1
ATOM 1410 N N . VAL A 1 178 ? 31.239 14.203 -40.881 1.00 87.50 178 VAL A N 1
ATOM 1411 C CA . VAL A 1 178 ? 30.040 13.416 -41.166 1.00 87.50 178 VAL A CA 1
ATOM 1412 C C . VAL A 1 178 ? 29.457 12.928 -39.853 1.00 87.50 178 VAL A C 1
ATOM 1414 O O . VAL A 1 178 ? 30.170 12.329 -39.048 1.00 87.50 178 VAL A O 1
ATOM 1417 N N . SER A 1 179 ? 28.165 13.173 -39.653 1.00 87.12 179 SER A N 1
ATOM 1418 C CA . SER A 1 179 ? 27.422 12.726 -38.477 1.00 87.12 179 SER A CA 1
ATOM 1419 C C . SER A 1 179 ? 26.260 11.826 -38.875 1.00 87.12 179 SER A C 1
ATOM 1421 O O . SER A 1 179 ? 25.653 12.018 -39.938 1.00 87.12 179 SER A O 1
ATOM 1423 N N . SER A 1 180 ? 25.903 10.888 -37.999 1.00 83.56 180 SER A N 1
ATOM 1424 C CA . SER A 1 180 ? 24.685 10.102 -38.186 1.00 83.56 180 SER A CA 1
ATOM 1425 C C . SER A 1 180 ? 23.442 10.993 -38.089 1.00 83.56 180 SER A C 1
ATOM 1427 O O . SER A 1 180 ? 23.416 11.991 -37.369 1.00 83.56 180 SER A O 1
ATOM 1429 N N . THR A 1 181 ? 22.396 10.656 -38.843 1.00 82.31 181 THR A N 1
ATOM 1430 C CA . THR A 1 181 ? 21.065 11.279 -38.686 1.00 82.31 181 THR A CA 1
ATOM 1431 C C . THR A 1 181 ? 20.223 10.575 -37.618 1.00 82.31 181 THR A C 1
ATOM 1433 O O . THR A 1 181 ? 19.038 10.869 -37.470 1.00 82.31 181 THR A O 1
ATOM 1436 N N . LEU A 1 182 ? 20.783 9.566 -36.945 1.00 80.50 182 LEU A N 1
ATOM 1437 C CA . LEU A 1 182 ? 20.101 8.785 -35.914 1.00 80.50 182 LEU A CA 1
ATOM 1438 C C . LEU A 1 182 ? 19.942 9.659 -34.673 1.00 80.50 182 LEU A C 1
ATOM 1440 O O . LEU A 1 182 ? 20.831 10.452 -34.359 1.00 80.50 182 LEU A O 1
ATOM 1444 N N . LYS A 1 183 ? 18.795 9.568 -33.994 1.00 73.31 183 LYS A N 1
ATOM 1445 C CA . LYS A 1 183 ? 18.604 10.311 -32.746 1.00 73.31 183 LYS A CA 1
ATOM 1446 C C . LYS A 1 183 ? 19.646 9.840 -31.735 1.00 73.31 18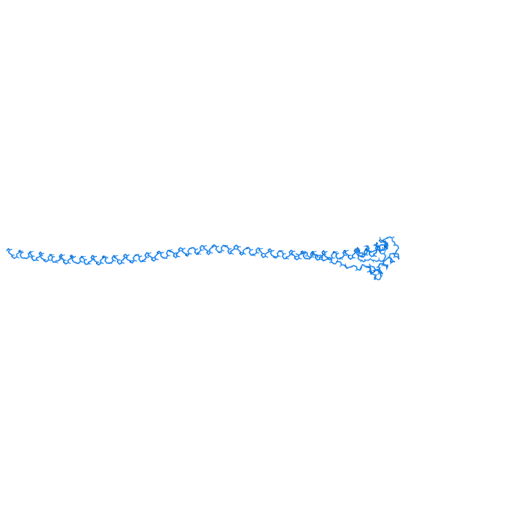3 LYS A C 1
ATOM 1448 O O . LYS A 1 183 ? 19.768 8.645 -31.488 1.00 73.31 183 LYS A O 1
ATOM 1453 N N . GLU A 1 184 ? 20.376 10.780 -31.146 1.00 66.50 184 GLU A N 1
ATOM 1454 C CA . GLU A 1 184 ? 21.252 10.481 -30.019 1.00 66.50 184 GLU A CA 1
ATOM 1455 C C . GLU A 1 184 ? 20.385 10.061 -28.829 1.00 66.50 184 GLU A C 1
ATOM 1457 O O . GLU A 1 184 ? 19.586 10.853 -28.319 1.00 66.50 184 GLU A O 1
ATOM 1462 N N . THR A 1 185 ? 20.547 8.823 -28.364 1.00 58.66 185 THR A N 1
ATOM 1463 C CA . THR A 1 185 ? 20.082 8.439 -27.033 1.00 58.66 185 THR A CA 1
ATOM 1464 C C . THR A 1 185 ? 20.915 9.198 -26.021 1.00 58.66 185 THR A C 1
ATOM 1466 O O . THR A 1 185 ? 22.051 8.831 -25.721 1.00 58.66 185 THR A O 1
ATOM 1469 N N . LYS A 1 186 ? 20.340 10.265 -25.466 1.00 54.84 186 LYS A N 1
ATOM 1470 C CA . LYS A 1 186 ? 20.770 10.743 -24.158 1.00 54.84 186 LYS A CA 1
ATOM 1471 C C . LYS A 1 186 ? 20.360 9.664 -23.173 1.00 54.84 186 LYS A C 1
ATOM 1473 O O . LYS A 1 186 ? 19.231 9.685 -22.696 1.00 54.84 186 LYS A O 1
ATOM 1478 N N . VAL A 1 187 ? 21.258 8.720 -22.908 1.00 49.03 187 VAL A N 1
ATOM 1479 C CA . VAL A 1 187 ? 21.154 7.881 -21.718 1.00 49.03 187 VAL A CA 1
ATOM 1480 C C . VAL A 1 187 ? 21.125 8.869 -20.561 1.00 49.03 187 VAL A C 1
ATOM 1482 O O . VAL A 1 187 ? 22.135 9.493 -20.233 1.00 49.03 187 VAL A O 1
ATOM 1485 N N . LYS A 1 188 ? 19.932 9.140 -20.031 1.00 48.94 188 LYS A N 1
ATOM 1486 C CA . LYS A 1 188 ? 19.825 9.811 -18.748 1.00 48.94 188 LYS A CA 1
ATOM 1487 C C . LYS A 1 188 ? 20.385 8.784 -17.787 1.00 48.94 188 LYS A C 1
ATOM 1489 O O . LYS A 1 188 ? 19.706 7.811 -17.502 1.00 48.94 188 LYS A O 1
ATOM 1494 N N . GLU A 1 189 ? 21.634 8.962 -17.359 1.00 40.03 189 GLU A N 1
ATOM 1495 C CA . GLU A 1 189 ? 22.115 8.272 -16.169 1.00 40.03 189 GLU A CA 1
ATOM 1496 C C . GLU A 1 189 ? 21.061 8.520 -15.098 1.00 40.03 189 GLU A C 1
ATOM 1498 O O . GLU A 1 189 ? 20.815 9.660 -14.680 1.00 40.03 189 GLU A O 1
ATOM 1503 N N . SER A 1 190 ? 20.348 7.449 -14.774 1.00 39.09 190 SER A N 1
ATOM 1504 C CA . SER A 1 190 ? 19.424 7.358 -13.669 1.00 39.09 190 SER A CA 1
ATOM 1505 C C . SER A 1 190 ? 20.151 7.933 -12.466 1.00 39.09 190 SER A C 1
ATOM 1507 O O . SER A 1 190 ? 21.132 7.364 -11.991 1.00 39.09 190 SER A O 1
ATOM 1509 N N . LYS A 1 191 ? 19.729 9.127 -12.040 1.00 35.28 191 LYS A N 1
ATOM 1510 C CA . LYS A 1 191 ? 20.229 9.744 -10.819 1.00 35.28 191 LYS A CA 1
ATOM 1511 C C . LYS A 1 191 ? 19.895 8.786 -9.687 1.00 35.28 191 LYS A C 1
ATOM 1513 O O . LYS A 1 191 ? 18.746 8.723 -9.262 1.00 35.28 191 LYS A O 1
ATOM 1518 N N . GLU A 1 192 ? 20.899 8.047 -9.240 1.00 36.03 192 GLU A N 1
ATOM 1519 C CA . GLU A 1 192 ? 20.885 7.406 -7.938 1.00 36.03 192 GLU A CA 1
ATOM 1520 C C . GLU A 1 192 ? 20.717 8.519 -6.893 1.00 36.03 192 GLU A C 1
ATOM 1522 O O . GLU A 1 192 ? 21.601 9.357 -6.694 1.00 36.03 192 GLU A O 1
ATOM 1527 N N . THR A 1 193 ? 19.536 8.565 -6.283 1.00 37.38 193 THR A N 1
ATOM 1528 C CA . THR A 1 193 ? 19.253 9.261 -5.023 1.00 37.38 193 THR A CA 1
ATOM 1529 C C . THR A 1 193 ? 18.491 8.320 -4.123 1.00 37.38 193 THR A C 1
ATOM 1531 O O . THR A 1 193 ? 17.501 7.745 -4.631 1.00 37.38 193 THR A O 1
#

pLDDT: mean 84.85, std 10.87, range [35.28, 94.56]

Nearest PDB structures (foldseek):
  2pex-assembly1_A  TM=7.509E-01  e=3.954E-03  Xanthomonas campestris
  2quf-assembly1_A  TM=7.646E-01  e=2.949E-02  unclassified
  2pfb-assembly1_A  TM=7.287E-01  e=2.758E-02  Xanthomonas campestris
  2qlz-assembly1_A  TM=7.319E-01  e=4.407E-02  unclassified
  7clf-assembly1_A  TM=6.633E-01  e=1.204E-01  Serratia marcescens

Organism: NCBI:txid412755

Solvent-accessible surface area (backbone atoms only — not comparable to full-atom values): 10568 Å² total; per-residue (Å²): 115,68,70,63,53,51,51,52,51,49,49,52,47,54,50,51,54,50,49,52,53,51,49,52,52,49,54,50,51,50,53,50,52,53,50,52,49,53,51,51,54,49,54,54,50,55,51,48,54,52,50,52,57,50,50,53,52,52,52,51,52,51,56,49,50,54,47,51,53,51,51,54,53,50,55,51,52,53,53,56,51,51,54,52,52,52,54,51,49,54,51,51,52,53,51,49,53,50,52,51,51,53,49,51,52,51,50,52,52,48,54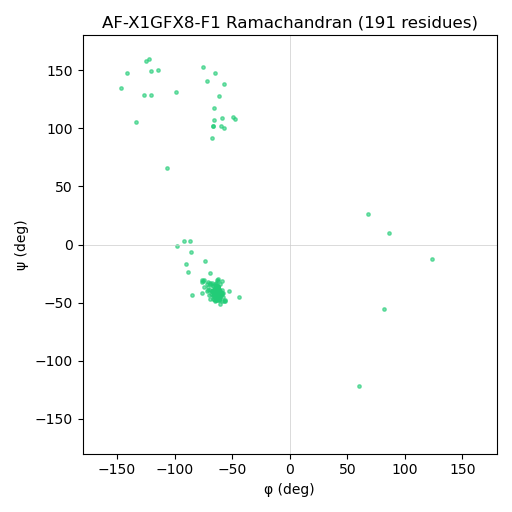,50,51,52,51,51,50,53,51,51,58,75,39,63,88,41,72,74,37,44,55,53,50,55,53,26,68,73,64,43,59,45,40,38,64,54,50,6,60,77,70,76,44,61,38,72,58,44,47,51,38,50,51,57,38,33,76,75,60,59,32,45,78,57,90,68,32,39,28,47,64,68,83,80,79,76,76,72,74,76,76,87,123

Foldseek 3Di:
DVVVVVVVVVVVVVVVVVVVVVVVVVVVVVVVVVVVVVVVVVVVVVVVVVVVVVVVVVVVVVVVVVVVVVVVVVVVVVVVVVVVVVVVVVVVVVVVVVVVVVVVVVVVVVVLVVVVVVLLVLCVPVVLLSVLLVVQVVVFKDFLVVSCVVSVHDSVVSVVSLVVSVVVVQWDDDPRMIGGPRDDPPPPPPPDD

Radius of gyration: 60.36 Å; Cα contacts (8 Å, |Δi|>4): 91; chains: 1; bounding box: 105×30×165 Å

Mean predicted aligned error: 15.17 Å